Protein AF-A0A1B6G9P7-F1 (afdb_monomer_lite)

Radius of gyration: 23.88 Å; chains: 1; bounding box: 64×44×66 Å

pLDDT: mean 91.61, std 7.63, range [52.88, 98.44]

Secondary structure (DSSP, 8-state):
-TT-SSTTTHHHHHHTTS-EEEEEE--STT--TTTGGG-TTS---S-TTHHHHHHHHTT-TTTS-HHHHHHHHSPPPP----TTEEEEEEE-HHHHHHHHHHHHHHTT-EEEEEEEEE-SBHHHHHHHHHHHHHHHHHHHTT-S-HHHHHHHHHHHHHHTTPPTTHHHHHHHHHT---TTTT-EEEEEEE--B----SS----HHHHHHHHHHHHHHHHHHH-STTTT---EEEEE-TTS--SSSS-SEEEEETTHHHHHHH-

Organism: NCBI:txid1464854

Structure (mmCIF, N/CA/C/O backbone):
data_AF-A0A1B6G9P7-F1
#
_entry.id   AF-A0A1B6G9P7-F1
#
loop_
_atom_site.group_PDB
_atom_site.id
_atom_site.type_symbol
_atom_site.label_atom_id
_atom_site.label_alt_id
_atom_site.label_comp_id
_atom_site.label_asym_id
_atom_site.label_entity_id
_atom_site.label_seq_id
_atom_site.pdbx_PDB_ins_code
_atom_site.Cartn_x
_atom_site.Cartn_y
_atom_site.Cartn_z
_atom_site.occupancy
_atom_site.B_iso_or_equiv
_atom_site.auth_seq_id
_atom_site.auth_comp_id
_atom_site.auth_asym_id
_atom_site.auth_atom_id
_atom_site.pdbx_PDB_model_num
ATOM 1 N N . LYS A 1 1 ? 18.086 0.389 -17.003 1.00 88.19 1 LYS A N 1
ATOM 2 C CA . LYS A 1 1 ? 17.424 0.776 -18.279 1.00 88.19 1 LYS A CA 1
ATOM 3 C C . LYS A 1 1 ? 18.330 0.545 -19.508 1.00 88.19 1 LYS A C 1
ATOM 5 O O . LYS A 1 1 ? 17.900 -0.165 -20.402 1.00 88.19 1 LYS A O 1
ATOM 10 N N . LYS A 1 2 ? 19.595 1.009 -19.510 1.00 89.19 2 LYS A N 1
ATOM 11 C CA . LYS A 1 2 ? 20.554 0.974 -20.649 1.00 89.19 2 LYS A CA 1
ATOM 12 C C . LYS A 1 2 ? 20.869 -0.393 -21.300 1.00 89.19 2 LYS A C 1
ATOM 14 O O . LYS A 1 2 ? 21.323 -0.429 -22.431 1.00 89.19 2 LYS A O 1
ATOM 19 N N . LEU A 1 3 ? 20.622 -1.510 -20.613 1.00 92.81 3 LEU A N 1
ATOM 20 C CA . LEU A 1 3 ? 20.856 -2.868 -21.136 1.00 92.81 3 LEU A CA 1
ATOM 21 C C . LEU A 1 3 ? 19.628 -3.487 -21.826 1.00 92.81 3 LEU A C 1
ATOM 23 O O . LEU A 1 3 ? 19.546 -4.700 -21.983 1.00 92.81 3 LEU A O 1
ATOM 27 N N . SER A 1 4 ? 18.635 -2.676 -22.183 1.00 93.00 4 SER A N 1
ATOM 28 C CA . SER A 1 4 ? 17.404 -3.132 -22.824 1.00 93.00 4 SER A CA 1
ATOM 29 C C . SER A 1 4 ? 17.046 -2.216 -23.981 1.00 93.00 4 SER A C 1
ATOM 31 O O . SER A 1 4 ? 17.126 -0.999 -23.850 1.00 93.00 4 SER A O 1
ATOM 33 N N . LEU A 1 5 ? 16.585 -2.812 -25.080 1.00 92.06 5 LEU A N 1
ATOM 34 C CA . LEU A 1 5 ? 16.092 -2.081 -26.248 1.00 92.06 5 LEU A CA 1
ATOM 35 C C . LEU A 1 5 ? 14.729 -1.423 -26.013 1.00 92.06 5 LEU A C 1
ATOM 37 O O . LEU A 1 5 ? 14.386 -0.487 -26.721 1.00 92.06 5 LEU A O 1
ATOM 41 N N . VAL A 1 6 ? 13.941 -1.919 -25.051 1.00 93.88 6 VAL A N 1
ATOM 42 C CA . VAL A 1 6 ? 12.542 -1.493 -24.862 1.00 93.88 6 VAL A CA 1
ATOM 43 C C . VAL A 1 6 ? 12.308 -0.671 -23.599 1.00 93.88 6 VAL A C 1
ATOM 45 O O . VAL A 1 6 ? 11.341 0.077 -23.548 1.00 93.88 6 VAL A O 1
ATOM 48 N N . LYS A 1 7 ? 13.165 -0.788 -22.578 1.00 93.94 7 LYS A N 1
ATOM 49 C CA . LYS A 1 7 ? 13.019 -0.048 -21.308 1.00 93.94 7 LYS A CA 1
ATOM 50 C C . LYS A 1 7 ? 13.506 1.400 -21.464 1.00 93.94 7 LYS A C 1
ATOM 52 O O . LYS A 1 7 ? 14.278 1.689 -22.372 1.00 93.94 7 LYS A O 1
ATOM 57 N N . GLY A 1 8 ? 13.113 2.295 -20.557 1.00 91.62 8 GLY A N 1
ATOM 58 C CA . GLY A 1 8 ? 13.574 3.691 -20.539 1.00 91.62 8 GLY A CA 1
ATOM 59 C C . GLY A 1 8 ? 13.260 4.459 -21.825 1.00 91.62 8 GLY A C 1
ATOM 60 O O . GLY A 1 8 ? 14.130 5.136 -22.366 1.00 91.62 8 GLY A O 1
ATOM 61 N N . GLY A 1 9 ? 12.050 4.289 -22.350 1.00 92.19 9 GLY A N 1
ATOM 62 C CA . GLY A 1 9 ? 11.592 4.946 -23.572 1.00 92.19 9 GLY A CA 1
ATOM 63 C C . GLY A 1 9 ? 11.968 4.211 -24.856 1.00 92.19 9 GLY A C 1
ATOM 64 O O . GLY A 1 9 ? 11.580 4.651 -25.931 1.00 92.19 9 GLY A O 1
ATOM 65 N N . GLY A 1 10 ? 12.688 3.088 -24.775 1.00 92.56 10 GLY A N 1
ATOM 66 C CA . GLY A 1 10 ? 13.117 2.332 -25.950 1.00 92.56 10 GLY A CA 1
ATOM 67 C C . GLY A 1 10 ? 11.961 1.831 -26.823 1.00 92.56 10 GLY A C 1
ATOM 68 O O . GLY A 1 10 ? 12.023 1.938 -28.046 1.00 92.56 10 GLY A O 1
ATOM 69 N N . LEU A 1 11 ? 10.858 1.371 -26.218 1.00 94.00 11 LEU A N 1
ATOM 70 C CA . LEU A 1 11 ? 9.659 0.977 -26.968 1.00 94.00 11 LEU A CA 1
ATOM 71 C C . LEU A 1 11 ? 9.027 2.182 -27.682 1.00 94.00 11 LEU A C 1
ATOM 73 O O . LEU A 1 11 ? 8.650 2.082 -28.847 1.00 94.00 11 LEU A O 1
ATOM 77 N N . ALA A 1 12 ? 8.965 3.331 -27.005 1.00 93.38 12 ALA A N 1
ATOM 78 C CA . ALA A 1 12 ? 8.513 4.589 -27.597 1.00 93.38 12 ALA A CA 1
ATOM 79 C C . ALA A 1 12 ? 9.394 5.045 -28.777 1.00 93.38 12 ALA A C 1
ATOM 81 O O . ALA A 1 12 ? 8.864 5.578 -29.755 1.00 93.38 12 ALA A O 1
ATOM 82 N N . SER A 1 13 ? 10.710 4.811 -28.707 1.00 91.19 13 SER A N 1
ATOM 83 C CA . SER A 1 13 ? 11.654 5.069 -29.803 1.00 91.19 13 SER A CA 1
ATOM 84 C C . SER A 1 13 ? 11.410 4.175 -31.002 1.00 91.19 13 SER A C 1
ATOM 86 O O . SER A 1 13 ? 11.363 4.664 -32.126 1.00 91.19 13 SER A O 1
ATOM 88 N N . LEU A 1 14 ? 11.227 2.876 -30.772 1.00 92.25 14 LEU A N 1
ATOM 89 C CA . LEU A 1 14 ? 10.998 1.906 -31.844 1.00 92.25 14 LEU A CA 1
ATOM 90 C C . LEU A 1 14 ? 9.657 2.122 -32.557 1.00 92.25 14 LEU A C 1
ATOM 92 O O . LEU A 1 14 ? 9.542 1.814 -33.738 1.00 92.25 14 LEU A O 1
ATOM 96 N N . ALA A 1 15 ? 8.654 2.652 -31.854 1.00 92.75 15 ALA A N 1
ATOM 97 C CA . ALA A 1 15 ? 7.336 2.934 -32.417 1.00 92.75 15 ALA A CA 1
ATOM 98 C C . ALA A 1 15 ? 7.267 4.253 -33.211 1.00 92.75 15 ALA A C 1
ATOM 100 O O . ALA A 1 15 ? 6.313 4.458 -33.967 1.00 92.75 15 ALA A O 1
ATOM 101 N N . TYR A 1 16 ? 8.243 5.154 -33.051 1.00 91.06 16 TYR A N 1
ATOM 102 C CA . TYR A 1 16 ? 8.262 6.440 -33.749 1.00 91.06 16 TYR A CA 1
ATOM 103 C C . TYR A 1 16 ? 8.258 6.239 -35.279 1.00 91.06 16 TYR A C 1
ATOM 105 O O . TYR A 1 16 ? 9.007 5.397 -35.778 1.00 91.06 16 TYR A O 1
ATOM 113 N N . PRO A 1 17 ? 7.455 7.003 -36.052 1.00 92.31 17 PRO A N 1
ATOM 114 C CA . PRO A 1 17 ? 6.668 8.188 -35.671 1.00 92.31 17 PRO A CA 1
ATOM 115 C C . PRO A 1 17 ? 5.213 7.917 -35.245 1.00 92.31 17 PRO A C 1
ATOM 117 O O . PRO A 1 17 ? 4.426 8.855 -35.113 1.00 92.31 17 PRO A O 1
ATOM 120 N N . THR A 1 18 ? 4.819 6.657 -35.055 1.00 94.94 18 THR A N 1
ATOM 121 C CA . THR A 1 18 ? 3.428 6.277 -34.752 1.00 94.94 18 THR A CA 1
ATOM 122 C C . THR A 1 18 ? 2.995 6.788 -33.381 1.00 94.94 18 THR A C 1
ATOM 124 O O . THR A 1 18 ? 3.768 6.736 -32.430 1.00 94.94 18 THR A O 1
ATOM 127 N N . LYS A 1 19 ? 1.737 7.232 -33.241 1.00 95.25 19 LYS A N 1
ATOM 128 C CA . LYS A 1 19 ? 1.172 7.591 -31.932 1.00 95.25 19 LYS A CA 1
ATOM 129 C C . LYS A 1 19 ? 1.121 6.367 -31.008 1.00 95.25 19 LYS A C 1
ATOM 131 O O . LYS A 1 19 ? 0.560 5.339 -31.377 1.00 95.25 19 LYS A O 1
ATOM 136 N N . VAL A 1 20 ? 1.644 6.507 -29.793 1.00 95.81 20 VAL A N 1
ATOM 137 C CA . VAL A 1 20 ? 1.631 5.495 -28.730 1.00 95.81 20 VAL A CA 1
ATOM 138 C C . VAL A 1 20 ? 0.749 5.986 -27.590 1.00 95.81 20 VAL A C 1
ATOM 140 O O . VAL A 1 20 ? 0.976 7.064 -27.041 1.00 95.81 20 VAL A O 1
ATOM 143 N N . ILE A 1 21 ? -0.250 5.185 -27.224 1.00 97.25 21 ILE A N 1
ATOM 144 C CA . ILE A 1 21 ? -1.087 5.413 -26.044 1.00 97.25 21 ILE A CA 1
ATOM 145 C C . ILE A 1 21 ? -0.878 4.232 -25.098 1.00 97.25 21 ILE A C 1
ATOM 147 O O . ILE A 1 21 ? -1.238 3.105 -25.431 1.00 97.25 21 ILE A O 1
ATOM 151 N N . SER A 1 22 ? -0.292 4.494 -23.935 1.00 97.12 22 SER A N 1
ATOM 152 C CA . SER A 1 22 ? -0.053 3.499 -22.892 1.00 97.12 22 SER A CA 1
ATOM 153 C C . SER A 1 22 ? -1.132 3.612 -21.829 1.00 97.12 22 SER A C 1
ATOM 155 O O . SER A 1 22 ? -1.292 4.673 -21.228 1.00 97.12 22 SER A O 1
ATOM 157 N N . LEU A 1 23 ? -1.846 2.518 -21.584 1.00 97.56 23 LEU A N 1
ATOM 158 C CA . LEU A 1 23 ? -2.770 2.386 -20.463 1.00 97.56 23 LEU A CA 1
ATOM 159 C C . LEU A 1 23 ? -2.048 1.620 -19.355 1.00 97.56 23 LEU A C 1
ATOM 161 O O . LEU A 1 23 ? -1.624 0.486 -19.568 1.00 97.56 23 LEU A O 1
ATOM 165 N N . ILE A 1 24 ? -1.843 2.267 -18.213 1.00 96.62 24 ILE A N 1
ATOM 166 C CA . ILE A 1 24 ? -0.943 1.804 -17.158 1.00 96.62 24 ILE A CA 1
ATOM 167 C C . ILE A 1 24 ? -1.757 1.438 -15.919 1.00 96.62 24 ILE A C 1
ATOM 169 O O . ILE A 1 24 ? -2.567 2.235 -15.445 1.00 96.62 24 ILE A O 1
ATOM 173 N N . LEU A 1 25 ? -1.508 0.237 -15.400 1.00 94.94 25 LEU A N 1
ATOM 174 C CA . LEU A 1 25 ? -1.896 -0.188 -14.059 1.00 94.94 25 LEU A CA 1
ATOM 175 C C . LEU A 1 25 ? -0.633 -0.156 -13.195 1.00 94.94 25 LEU A C 1
ATOM 177 O O . LEU A 1 25 ? 0.350 -0.810 -13.542 1.00 94.94 25 LEU A O 1
ATOM 181 N N . SER A 1 26 ? -0.640 0.651 -12.139 1.00 93.62 26 SER A N 1
ATOM 182 C CA . SER A 1 26 ? 0.496 0.814 -11.233 1.00 93.62 26 SER A CA 1
ATOM 183 C C . SER A 1 26 ? 0.331 -0.050 -9.992 1.00 93.62 26 SER A C 1
ATOM 185 O O . SER A 1 26 ? -0.684 0.032 -9.300 1.00 93.62 26 SER A O 1
ATOM 187 N N . ASP A 1 27 ? 1.362 -0.835 -9.708 1.00 89.00 27 ASP A N 1
ATOM 188 C CA . ASP A 1 27 ? 1.589 -1.581 -8.472 1.00 89.00 27 ASP A CA 1
ATOM 189 C C . ASP A 1 27 ? 2.681 -0.928 -7.597 1.00 89.00 27 ASP A C 1
ATOM 191 O O . ASP A 1 27 ? 3.107 -1.492 -6.592 1.00 89.00 27 ASP A O 1
ATOM 195 N N . ILE A 1 28 ? 3.154 0.272 -7.963 1.00 89.88 28 ILE A N 1
ATOM 196 C CA . ILE A 1 28 ? 4.246 0.968 -7.274 1.00 89.88 28 ILE A CA 1
ATOM 197 C C . ILE A 1 28 ? 3.697 2.179 -6.523 1.00 89.88 28 ILE A C 1
ATOM 199 O O . ILE A 1 28 ? 3.060 3.055 -7.107 1.00 89.88 28 ILE A O 1
ATOM 203 N N . ILE A 1 29 ? 4.024 2.281 -5.231 1.00 87.50 29 ILE A N 1
ATOM 204 C CA . ILE A 1 29 ? 3.675 3.444 -4.404 1.00 87.50 29 ILE A CA 1
ATOM 205 C C . ILE A 1 29 ? 4.176 4.742 -5.059 1.00 87.50 29 ILE A C 1
ATOM 207 O O . ILE A 1 29 ? 5.360 4.879 -5.375 1.00 87.50 29 ILE A O 1
ATOM 211 N N . GLY A 1 30 ? 3.273 5.716 -5.202 1.00 88.94 30 GLY A N 1
ATOM 212 C CA . GLY A 1 30 ? 3.552 7.031 -5.788 1.00 88.94 30 GLY A CA 1
ATOM 213 C C . GLY A 1 30 ? 3.508 7.076 -7.318 1.00 88.94 30 GLY A C 1
ATOM 214 O O . GLY A 1 30 ? 3.800 8.122 -7.893 1.00 88.94 30 GLY A O 1
ATOM 215 N N . ASP A 1 31 ? 3.170 5.962 -7.971 1.00 92.44 31 ASP A N 1
ATOM 216 C CA . ASP A 1 31 ? 2.982 5.835 -9.421 1.00 92.44 31 ASP A CA 1
ATOM 217 C C . ASP A 1 31 ? 4.119 6.401 -10.311 1.00 92.44 31 ASP A C 1
ATOM 219 O O . ASP A 1 31 ? 3.846 7.056 -11.326 1.00 92.44 31 ASP A O 1
ATOM 223 N N . PRO A 1 32 ? 5.413 6.163 -9.995 1.00 94.31 32 PRO A N 1
ATOM 224 C CA . PRO A 1 32 ? 6.521 6.638 -10.820 1.00 94.31 32 PRO A CA 1
ATOM 225 C C . PRO A 1 32 ? 6.544 5.925 -12.180 1.00 94.31 32 PRO A C 1
ATOM 227 O O . PRO A 1 32 ? 7.041 4.804 -12.318 1.00 94.31 32 PRO A O 1
ATOM 230 N N . LEU A 1 33 ? 6.026 6.592 -13.217 1.00 94.12 33 LEU A N 1
ATOM 231 C CA . LEU A 1 33 ? 5.859 6.012 -14.558 1.00 94.12 33 LEU A CA 1
ATOM 232 C C . LEU A 1 33 ? 7.159 5.443 -15.153 1.00 94.12 33 LEU A C 1
ATOM 234 O O . LEU A 1 33 ? 7.123 4.489 -15.928 1.00 94.12 33 LEU A O 1
ATOM 238 N N . ASP A 1 34 ? 8.314 6.022 -14.824 1.00 92.38 34 ASP A N 1
ATOM 239 C CA . ASP A 1 34 ? 9.614 5.580 -15.331 1.00 92.38 34 ASP A CA 1
ATOM 240 C C . ASP A 1 34 ? 10.125 4.292 -14.655 1.00 92.38 34 ASP A C 1
ATOM 242 O O . ASP A 1 34 ? 10.996 3.603 -15.203 1.00 92.38 34 ASP A O 1
ATOM 246 N N . MET A 1 35 ? 9.585 3.960 -13.481 1.00 93.19 35 MET A N 1
ATOM 247 C CA . MET A 1 35 ? 9.864 2.723 -12.758 1.00 93.19 35 MET A CA 1
ATOM 248 C C . MET A 1 35 ? 8.871 1.618 -13.115 1.00 93.19 35 MET A C 1
ATOM 250 O O . MET A 1 35 ? 9.290 0.462 -13.212 1.00 93.19 35 MET A O 1
ATOM 254 N N . ILE A 1 36 ? 7.601 1.952 -13.384 1.00 93.94 36 ILE A N 1
ATOM 255 C CA . ILE A 1 36 ? 6.580 0.975 -13.798 1.00 93.94 36 ILE A CA 1
ATOM 256 C C . ILE A 1 36 ? 7.039 0.291 -15.090 1.00 93.94 36 ILE A C 1
ATOM 258 O O . ILE A 1 36 ? 7.274 0.937 -16.113 1.00 93.94 36 ILE A O 1
ATOM 262 N N . ALA A 1 37 ? 7.254 -1.026 -15.030 1.00 91.62 37 ALA A N 1
ATOM 263 C CA . ALA A 1 37 ? 7.874 -1.817 -16.102 1.00 91.62 37 ALA A CA 1
ATOM 264 C C . ALA A 1 37 ? 9.224 -1.255 -16.626 1.00 91.62 37 ALA A C 1
ATOM 266 O O . ALA A 1 37 ? 9.651 -1.554 -17.745 1.00 91.62 37 ALA A O 1
ATOM 267 N N . SER A 1 38 ? 9.931 -0.456 -15.816 1.00 93.62 38 SER A N 1
ATOM 268 C CA . SER A 1 38 ? 11.104 0.345 -16.206 1.00 93.62 38 SER A CA 1
ATOM 269 C C . SER A 1 38 ? 10.841 1.369 -17.325 1.00 93.62 38 SER A C 1
ATOM 271 O O . SER A 1 38 ? 11.740 1.634 -18.135 1.00 93.62 38 SER A O 1
ATOM 273 N N . GLY A 1 39 ? 9.621 1.904 -17.399 1.00 94.19 39 GLY A N 1
ATOM 274 C CA . GLY A 1 39 ? 9.251 3.042 -18.236 1.00 94.19 39 GLY A CA 1
ATOM 275 C C . GLY A 1 39 ? 9.477 2.827 -19.731 1.00 94.19 39 GLY A C 1
ATOM 276 O O . GLY A 1 39 ? 10.200 3.611 -20.340 1.00 94.19 39 GLY A O 1
ATOM 277 N N . PRO A 1 40 ? 8.924 1.782 -20.372 1.00 95.00 40 PRO A N 1
ATOM 278 C CA . PRO A 1 40 ? 9.197 1.497 -21.783 1.00 95.00 40 PRO A CA 1
ATOM 279 C C . PRO A 1 40 ? 8.714 2.601 -22.737 1.00 95.00 40 PRO A C 1
ATOM 281 O O . PRO A 1 40 ? 9.299 2.811 -23.800 1.00 95.00 40 PRO A O 1
ATOM 284 N N . THR A 1 41 ? 7.683 3.345 -22.334 1.00 95.06 41 THR A N 1
ATOM 285 C CA . THR A 1 41 ? 7.092 4.472 -23.074 1.00 95.06 41 THR A CA 1
ATOM 286 C C . THR A 1 41 ? 7.312 5.816 -22.375 1.00 95.06 41 THR A C 1
ATOM 288 O O . THR A 1 41 ? 6.645 6.804 -22.681 1.00 95.06 41 THR A O 1
ATOM 291 N N . VAL A 1 42 ? 8.246 5.857 -21.421 1.00 93.50 42 VAL A N 1
ATOM 292 C CA . VAL A 1 42 ? 8.596 7.046 -20.640 1.00 93.50 42 VAL A CA 1
ATOM 293 C C . VAL A 1 42 ? 10.022 7.442 -20.981 1.00 93.50 42 VAL A C 1
ATOM 295 O O . VAL A 1 42 ? 10.923 6.607 -20.962 1.00 93.50 42 VAL A O 1
ATOM 298 N N . ILE A 1 43 ? 10.228 8.714 -21.313 1.00 90.31 43 ILE A N 1
ATOM 299 C CA . ILE A 1 43 ? 11.554 9.221 -21.668 1.00 90.31 43 ILE A CA 1
ATOM 300 C C . ILE A 1 43 ? 12.483 9.056 -20.469 1.00 90.31 43 ILE A C 1
ATOM 302 O O . ILE A 1 43 ? 12.182 9.516 -19.369 1.00 90.31 43 ILE A O 1
ATOM 306 N N . ASN A 1 44 ? 13.618 8.394 -20.689 1.00 89.81 44 ASN A N 1
ATOM 307 C CA . ASN A 1 44 ? 14.616 8.229 -19.649 1.00 89.81 44 ASN A CA 1
ATOM 308 C C . ASN A 1 44 ? 15.337 9.554 -19.370 1.00 89.81 44 ASN A C 1
ATOM 310 O O . ASN A 1 44 ? 15.950 10.125 -20.270 1.00 89.81 44 ASN A O 1
ATOM 314 N N . THR A 1 45 ? 15.300 10.000 -18.117 1.00 89.69 45 THR A N 1
ATOM 315 C CA . THR A 1 45 ? 15.965 11.223 -17.643 1.00 89.69 45 THR A CA 1
ATOM 316 C C . THR A 1 45 ? 17.266 10.950 -16.885 1.00 89.69 45 THR A C 1
ATOM 318 O O . THR A 1 45 ? 17.914 11.894 -16.438 1.00 89.69 45 THR A O 1
ATOM 321 N N . ASP A 1 46 ? 17.653 9.680 -16.717 1.00 89.50 46 ASP A N 1
ATOM 322 C CA . ASP A 1 46 ? 18.925 9.309 -16.089 1.00 89.50 46 ASP A CA 1
ATOM 323 C C . ASP A 1 46 ? 20.114 9.890 -16.877 1.00 89.50 46 ASP A C 1
ATOM 325 O O . ASP A 1 46 ? 20.084 9.962 -18.109 1.00 89.50 46 ASP A O 1
ATOM 329 N N . SER A 1 47 ? 21.204 10.241 -16.185 1.00 89.56 47 SER A N 1
ATOM 330 C CA . SER A 1 47 ? 22.433 10.664 -16.864 1.00 89.56 47 SER A CA 1
ATOM 331 C C . SER A 1 47 ? 23.026 9.527 -17.707 1.00 89.56 47 SER A C 1
ATOM 333 O O . SER A 1 47 ? 22.929 8.350 -17.350 1.00 89.56 47 SER A O 1
ATOM 335 N N . GLU A 1 48 ? 23.693 9.857 -18.820 1.00 86.75 48 GLU A N 1
ATOM 336 C CA . GLU A 1 48 ? 24.271 8.852 -19.735 1.00 86.75 48 GLU A CA 1
ATOM 337 C C . GLU A 1 48 ? 25.238 7.876 -19.041 1.00 86.75 48 GLU A C 1
ATOM 339 O O . GLU A 1 48 ? 25.364 6.713 -19.447 1.00 86.75 48 GLU A O 1
ATOM 344 N N . ASP A 1 49 ? 25.913 8.359 -17.996 1.00 90.81 49 ASP A N 1
ATOM 345 C CA . ASP A 1 49 ? 26.900 7.644 -17.196 1.00 90.81 49 ASP A CA 1
ATOM 346 C C . ASP A 1 49 ? 26.326 7.013 -15.916 1.00 90.81 49 ASP A C 1
ATOM 348 O O . ASP A 1 49 ? 27.067 6.340 -15.200 1.00 90.81 49 ASP A O 1
ATOM 352 N N . ALA A 1 50 ? 25.025 7.164 -15.631 1.00 93.00 50 ALA A N 1
ATOM 353 C CA . ALA A 1 50 ? 24.398 6.669 -14.401 1.00 93.00 50 ALA A CA 1
ATOM 354 C C . ALA A 1 50 ? 24.656 5.170 -14.183 1.00 93.00 50 ALA A C 1
ATOM 356 O O . ALA A 1 50 ? 25.029 4.743 -13.093 1.00 93.00 50 ALA A O 1
ATOM 357 N N . ALA A 1 51 ? 24.530 4.369 -15.245 1.00 93.56 51 ALA A N 1
ATOM 358 C CA . ALA A 1 51 ? 24.781 2.933 -15.174 1.00 93.56 51 ALA A CA 1
ATOM 359 C C . ALA A 1 51 ? 26.260 2.602 -14.904 1.00 93.56 51 ALA A C 1
ATOM 361 O O . ALA A 1 51 ? 26.546 1.699 -14.126 1.00 93.56 51 ALA A O 1
ATOM 362 N N . LEU A 1 52 ? 27.200 3.344 -15.503 1.00 94.50 52 LEU A N 1
ATOM 363 C CA . LEU A 1 52 ? 28.636 3.145 -15.273 1.00 94.50 52 LEU A CA 1
ATOM 364 C C . LEU A 1 52 ? 29.035 3.539 -13.848 1.00 94.50 52 LEU A C 1
ATOM 366 O O . LEU A 1 52 ? 29.795 2.814 -13.213 1.00 94.50 52 LEU A O 1
ATOM 370 N N . LYS A 1 53 ? 28.466 4.630 -13.325 1.00 95.62 53 LYS A N 1
ATOM 371 C CA . LYS A 1 53 ? 28.642 5.051 -11.930 1.00 95.62 53 LYS A CA 1
ATOM 372 C C . LYS A 1 53 ? 28.176 3.983 -10.943 1.00 95.62 53 LYS A C 1
ATOM 374 O O . LYS A 1 53 ? 28.808 3.808 -9.910 1.00 95.62 53 LYS A O 1
ATOM 379 N N . ILE A 1 54 ? 27.099 3.254 -11.251 1.00 96.00 54 ILE A N 1
ATOM 380 C CA . ILE A 1 54 ? 26.640 2.132 -10.418 1.00 96.00 54 ILE A CA 1
ATOM 381 C C . ILE A 1 54 ? 27.659 0.988 -10.442 1.00 96.00 54 ILE A C 1
ATOM 383 O O . ILE A 1 54 ? 28.007 0.492 -9.377 1.00 96.00 54 ILE A O 1
ATOM 387 N N . ILE A 1 55 ? 28.170 0.599 -11.617 1.00 96.31 55 ILE A N 1
ATOM 388 C CA . ILE A 1 55 ? 29.204 -0.449 -11.715 1.00 96.31 55 ILE A CA 1
ATOM 389 C C . ILE A 1 55 ? 30.438 -0.081 -10.880 1.00 96.31 55 ILE A C 1
ATOM 391 O O . ILE A 1 55 ? 30.896 -0.908 -10.099 1.00 96.31 55 ILE A O 1
ATOM 395 N N . GLN A 1 56 ? 30.904 1.166 -10.992 1.00 95.88 56 GLN A N 1
ATOM 396 C CA . GLN A 1 56 ? 32.036 1.693 -10.223 1.00 95.88 56 GLN A CA 1
ATOM 397 C C . GLN A 1 56 ? 31.768 1.719 -8.721 1.00 95.88 56 GLN A C 1
ATOM 399 O O . GLN A 1 56 ? 32.610 1.323 -7.928 1.00 95.88 56 GLN A O 1
ATOM 404 N N . LYS A 1 57 ? 30.578 2.168 -8.309 1.00 97.50 57 LYS A N 1
ATOM 405 C CA . LYS A 1 57 ? 30.202 2.263 -6.893 1.00 97.50 57 LYS A CA 1
ATOM 406 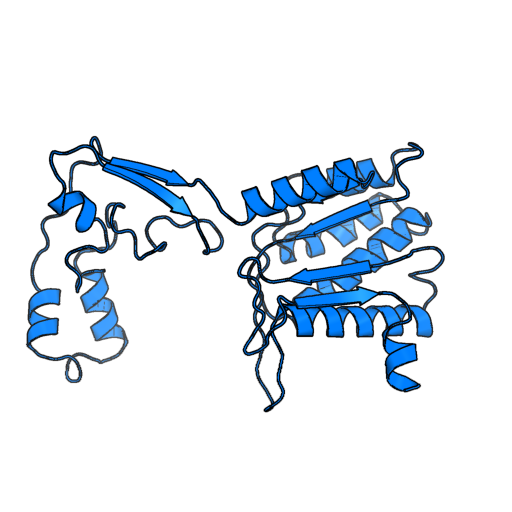C C . LYS A 1 57 ? 30.278 0.915 -6.166 1.00 97.50 57 LYS A C 1
ATOM 408 O O . LYS A 1 57 ? 30.492 0.905 -4.958 1.00 97.50 57 LYS A O 1
ATOM 413 N N . TYR A 1 58 ? 30.040 -0.184 -6.877 1.00 97.50 58 TYR A N 1
ATOM 414 C CA . TYR A 1 58 ? 30.035 -1.536 -6.320 1.00 97.50 58 TYR A CA 1
ATOM 415 C C . TYR A 1 58 ? 31.266 -2.366 -6.732 1.00 97.50 58 TYR A C 1
ATOM 417 O O . TYR A 1 58 ? 31.259 -3.574 -6.511 1.00 97.50 58 TYR A O 1
ATOM 425 N N . ASP A 1 59 ? 32.295 -1.743 -7.326 1.00 96.81 59 ASP A N 1
ATOM 426 C CA . ASP A 1 59 ? 33.545 -2.385 -7.773 1.00 96.81 59 ASP A CA 1
ATOM 427 C C . ASP A 1 59 ? 33.329 -3.608 -8.697 1.00 96.81 59 ASP A C 1
ATOM 429 O O . ASP A 1 59 ? 34.018 -4.628 -8.610 1.00 96.81 59 ASP A O 1
ATOM 433 N N . LEU A 1 60 ? 32.337 -3.527 -9.594 1.00 96.69 60 LEU A N 1
ATOM 434 C CA . LEU A 1 60 ? 31.886 -4.654 -10.425 1.00 96.69 60 LEU A CA 1
ATOM 435 C C . LEU A 1 60 ? 32.561 -4.737 -11.805 1.00 96.69 60 LEU A C 1
ATOM 437 O O . LEU A 1 60 ? 32.213 -5.603 -12.607 1.00 96.69 60 LEU A O 1
ATOM 441 N N . GLU A 1 61 ? 33.517 -3.870 -12.142 1.00 95.19 61 GLU A N 1
ATOM 442 C CA . GLU A 1 61 ? 34.061 -3.772 -13.508 1.00 95.19 61 GLU A CA 1
ATOM 443 C C . GLU A 1 61 ? 34.705 -5.060 -14.017 1.00 95.19 61 GLU A C 1
ATOM 445 O O . GLU A 1 61 ? 34.701 -5.305 -15.224 1.00 95.19 61 GLU A O 1
ATOM 450 N N . LYS A 1 62 ? 35.287 -5.856 -13.116 1.00 94.50 62 LYS A N 1
ATOM 451 C CA . LYS A 1 62 ? 35.938 -7.131 -13.454 1.00 94.50 62 LYS A CA 1
ATOM 452 C C . LYS A 1 62 ? 34.958 -8.304 -13.506 1.00 94.50 62 LYS A C 1
ATOM 454 O O . LYS A 1 62 ? 35.244 -9.282 -14.188 1.00 94.50 62 LYS A O 1
ATOM 459 N N . GLU A 1 63 ? 33.818 -8.180 -12.831 1.00 96.44 63 GLU A N 1
ATOM 460 C CA . GLU A 1 63 ? 32.771 -9.207 -12.753 1.00 96.44 63 GLU A CA 1
ATOM 461 C C . GLU A 1 63 ? 31.788 -9.113 -13.928 1.00 96.44 63 GLU A C 1
ATOM 463 O O . GLU A 1 63 ? 31.181 -10.097 -14.352 1.00 96.44 63 GLU A O 1
ATOM 468 N N . VAL A 1 64 ? 31.622 -7.914 -14.491 1.00 96.00 64 VAL A N 1
ATOM 469 C CA . VAL A 1 64 ? 30.701 -7.677 -15.603 1.00 96.00 64 VAL A CA 1
ATOM 470 C C . VAL A 1 64 ? 31.325 -8.105 -16.933 1.00 96.00 64 VAL A C 1
ATOM 472 O O . VAL A 1 64 ? 32.431 -7.707 -17.295 1.00 96.00 64 VAL A O 1
ATOM 475 N N . ALA A 1 65 ? 30.562 -8.866 -17.723 1.00 97.06 65 ALA A N 1
ATOM 476 C CA . ALA A 1 65 ? 31.001 -9.343 -19.029 1.00 97.06 65 ALA A CA 1
ATOM 477 C C . ALA A 1 65 ? 31.452 -8.193 -19.967 1.00 97.06 65 ALA A C 1
ATOM 479 O O . ALA A 1 65 ? 30.795 -7.144 -20.029 1.00 97.06 65 ALA A O 1
ATOM 480 N N . PRO A 1 66 ? 32.499 -8.393 -20.795 1.00 95.88 66 PRO A N 1
ATOM 481 C CA . PRO A 1 66 ? 33.006 -7.350 -21.691 1.00 95.88 66 PRO A CA 1
ATOM 482 C C . PRO A 1 66 ? 31.966 -6.783 -22.670 1.00 95.88 66 PRO A C 1
ATOM 484 O O . PRO A 1 66 ? 32.020 -5.601 -23.010 1.00 95.88 66 PRO A O 1
ATOM 487 N N . SER A 1 67 ? 31.008 -7.602 -23.120 1.00 96.00 67 SER A N 1
ATOM 488 C CA . SER A 1 67 ? 29.906 -7.171 -23.993 1.00 96.00 67 SER A CA 1
ATOM 489 C C . SER A 1 67 ? 28.986 -6.163 -23.304 1.00 96.00 67 SER A C 1
ATOM 491 O O . SER A 1 67 ? 28.636 -5.150 -23.901 1.00 96.00 67 SER A O 1
ATOM 493 N N . VAL A 1 68 ? 28.660 -6.393 -22.031 1.00 95.56 68 VAL A N 1
ATOM 494 C CA . VAL A 1 68 ? 27.832 -5.495 -21.218 1.00 95.56 68 VAL A CA 1
ATOM 495 C C . VAL A 1 68 ? 28.561 -4.173 -20.988 1.00 95.56 68 VAL A C 1
ATOM 497 O O . VAL A 1 68 ? 27.994 -3.110 -21.232 1.00 95.56 68 VAL A O 1
ATOM 500 N N . MET A 1 69 ? 29.843 -4.216 -20.608 1.00 95.19 69 MET A N 1
ATOM 501 C CA . MET A 1 69 ? 30.650 -3.001 -20.426 1.00 95.19 69 MET A CA 1
ATOM 502 C C . MET A 1 69 ? 30.772 -2.175 -21.708 1.00 95.19 69 MET A C 1
ATOM 504 O O . MET A 1 69 ? 30.794 -0.945 -21.638 1.00 95.19 69 MET A O 1
ATOM 508 N N . ARG A 1 70 ? 30.829 -2.825 -22.878 1.00 94.12 70 ARG A N 1
ATOM 509 C CA . ARG A 1 70 ? 30.791 -2.139 -24.176 1.00 94.12 70 ARG A CA 1
ATOM 510 C C . ARG A 1 70 ? 29.477 -1.377 -24.350 1.00 94.12 70 ARG A C 1
ATOM 512 O O . ARG A 1 70 ? 29.521 -0.165 -24.529 1.00 94.12 70 ARG A O 1
ATOM 519 N N . THR A 1 71 ? 28.334 -2.045 -24.191 1.00 93.38 71 THR A N 1
ATOM 520 C CA . THR A 1 71 ? 27.004 -1.417 -24.300 1.00 93.38 71 THR A CA 1
ATOM 521 C C . THR A 1 71 ? 26.809 -0.273 -23.299 1.00 93.38 71 THR A C 1
ATOM 523 O O . THR A 1 71 ? 26.229 0.756 -23.631 1.00 93.38 71 THR A O 1
ATOM 526 N N . LEU A 1 72 ? 27.325 -0.394 -22.072 1.00 92.69 72 LEU A N 1
ATOM 527 C CA . LEU A 1 72 ? 27.225 0.682 -21.079 1.00 92.69 72 LEU A CA 1
ATOM 528 C C . LEU A 1 72 ? 28.052 1.926 -21.442 1.00 92.69 72 LEU A C 1
ATOM 530 O O . LEU A 1 72 ? 27.663 3.033 -21.063 1.00 92.69 72 LEU A O 1
ATOM 534 N N . LYS A 1 73 ? 29.165 1.760 -22.165 1.00 91.62 73 LYS A N 1
ATOM 535 C CA . LYS A 1 73 ? 30.032 2.856 -22.635 1.00 91.62 73 LYS A CA 1
ATOM 536 C C . LYS A 1 73 ? 29.544 3.498 -23.931 1.00 91.62 73 LYS A C 1
ATOM 538 O O . LYS A 1 73 ? 29.926 4.629 -24.220 1.00 91.62 73 LYS A O 1
ATOM 543 N N . GLU A 1 74 ? 28.714 2.802 -24.700 1.00 89.69 74 GLU A N 1
ATOM 544 C CA . GLU A 1 74 ? 28.103 3.362 -25.900 1.00 89.69 74 GLU A CA 1
ATOM 545 C C . GLU A 1 74 ? 27.184 4.542 -25.549 1.00 89.69 74 GLU A C 1
ATOM 547 O O . GLU A 1 74 ? 26.474 4.555 -24.531 1.00 89.69 74 GLU A O 1
ATOM 552 N N . LYS A 1 75 ? 27.223 5.568 -26.404 1.00 81.94 75 LYS A N 1
ATOM 553 C CA . LYS A 1 75 ? 26.307 6.703 -26.317 1.00 81.94 75 LYS A CA 1
ATOM 554 C C . LYS A 1 75 ? 24.957 6.284 -26.878 1.00 81.94 75 LYS A C 1
ATOM 556 O O . LYS A 1 75 ? 24.867 5.840 -28.019 1.00 81.94 75 LYS A O 1
ATOM 561 N N . SER A 1 76 ? 23.911 6.444 -26.080 1.00 73.94 76 SER A N 1
ATOM 562 C CA . SER A 1 76 ? 22.531 6.290 -26.530 1.00 73.94 76 SER A CA 1
ATOM 563 C C . SER A 1 76 ? 22.042 7.606 -27.119 1.00 73.94 76 SER A C 1
ATOM 565 O O . SER A 1 76 ? 22.223 8.645 -26.493 1.00 73.94 76 SER A O 1
ATOM 567 N N . VAL A 1 77 ? 21.382 7.570 -28.277 1.00 70.56 77 VAL A N 1
ATOM 568 C CA . VAL A 1 77 ? 20.650 8.737 -28.788 1.00 70.56 77 VAL A CA 1
ATOM 569 C C . VAL A 1 77 ? 19.356 8.865 -27.977 1.00 70.56 77 VAL A C 1
ATOM 571 O O . VAL A 1 77 ? 18.543 7.938 -28.017 1.00 70.56 77 VAL A O 1
ATOM 574 N N . PRO A 1 78 ? 19.149 9.952 -27.211 1.00 66.88 78 PRO A N 1
ATOM 575 C CA . PRO A 1 78 ? 17.934 10.116 -26.427 1.00 66.88 78 PRO A CA 1
ATOM 576 C C . PRO A 1 78 ? 16.726 10.303 -27.341 1.00 66.88 78 PRO A C 1
ATOM 578 O O . PRO A 1 78 ? 16.814 10.967 -28.376 1.00 66.88 78 PRO A O 1
ATOM 581 N N . LEU A 1 79 ? 15.574 9.783 -26.924 1.00 69.69 79 LEU A N 1
ATOM 582 C CA . LEU A 1 79 ? 14.313 10.180 -27.531 1.00 69.69 79 LEU A CA 1
ATOM 583 C C . LEU A 1 79 ? 14.039 11.648 -27.171 1.00 69.69 79 LEU A C 1
ATOM 585 O O . LEU A 1 79 ? 13.823 11.973 -26.006 1.00 69.69 79 LEU A O 1
ATOM 589 N N . THR A 1 80 ? 14.052 12.537 -28.161 1.00 67.81 80 THR A N 1
ATOM 590 C CA . THR A 1 80 ? 13.826 13.981 -27.970 1.00 67.81 80 THR A CA 1
ATOM 591 C C . THR A 1 80 ? 12.368 14.396 -28.161 1.00 67.81 80 THR A C 1
ATOM 593 O O . THR A 1 80 ? 11.990 15.505 -27.789 1.00 67.81 80 THR A O 1
ATOM 596 N N . HIS A 1 81 ? 11.539 13.523 -28.739 1.00 72.31 81 HIS A N 1
ATOM 597 C CA . HIS A 1 81 ? 10.151 13.820 -29.082 1.00 72.31 81 HIS A CA 1
ATOM 598 C C . HIS A 1 81 ? 9.187 13.010 -28.215 1.00 72.31 81 HIS A C 1
ATOM 600 O O . HIS A 1 81 ? 9.173 11.784 -28.268 1.00 72.31 81 HIS A O 1
ATOM 606 N N . SER A 1 82 ? 8.363 13.710 -27.436 1.00 82.31 82 SER A N 1
ATOM 607 C CA . SER A 1 82 ? 7.281 13.130 -26.629 1.00 82.31 82 SER A CA 1
ATOM 608 C C . SER A 1 82 ? 5.894 13.330 -27.241 1.00 82.31 82 SER A C 1
ATOM 610 O O . SER A 1 82 ? 4.922 12.806 -26.712 1.00 82.31 82 SER A O 1
ATOM 612 N N . SER A 1 83 ? 5.768 14.083 -28.340 1.00 87.25 83 SER A N 1
ATOM 613 C CA . SER A 1 83 ? 4.467 14.497 -28.887 1.00 87.25 83 SER A CA 1
ATOM 614 C C . SER A 1 83 ? 3.611 13.340 -29.407 1.00 87.25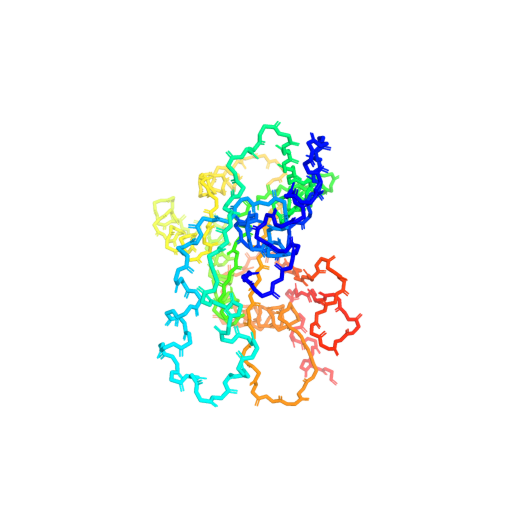 83 SER A C 1
ATOM 616 O O . SER A 1 83 ? 2.387 13.458 -29.443 1.00 87.25 83 SER A O 1
ATOM 618 N N . HIS A 1 84 ? 4.226 12.218 -29.794 1.00 91.69 84 HIS A N 1
ATOM 619 C CA . HIS A 1 84 ? 3.518 10.997 -30.184 1.00 91.69 84 HIS A CA 1
ATOM 620 C C . HIS A 1 84 ? 3.169 10.098 -28.993 1.00 91.69 84 HIS A C 1
ATOM 622 O O . HIS A 1 84 ? 2.504 9.087 -29.200 1.00 91.69 84 HIS A O 1
ATOM 628 N N . LEU A 1 85 ? 3.589 10.435 -27.769 1.00 94.56 85 LEU A N 1
ATOM 629 C CA . LEU A 1 85 ? 3.432 9.601 -26.578 1.00 94.56 85 LEU A CA 1
ATOM 630 C C . LEU A 1 85 ? 2.330 10.129 -25.662 1.00 94.56 85 LEU A C 1
ATOM 632 O O . LEU A 1 85 ? 2.304 11.302 -25.297 1.00 94.56 85 LEU A O 1
ATOM 636 N N . GLN A 1 86 ? 1.459 9.231 -25.218 1.00 96.12 86 GLN A N 1
ATOM 637 C CA . GLN A 1 86 ? 0.459 9.505 -24.196 1.00 96.12 86 GLN A CA 1
ATOM 638 C C . GLN A 1 86 ? 0.464 8.363 -23.177 1.00 96.12 86 GLN A C 1
ATOM 640 O O . GLN A 1 86 ? 0.060 7.251 -23.496 1.00 96.12 86 GLN A O 1
ATOM 645 N N . ASN A 1 87 ? 0.922 8.630 -21.953 1.00 96.00 87 ASN A N 1
ATOM 646 C CA . ASN A 1 87 ? 0.894 7.665 -20.852 1.00 96.00 87 ASN A CA 1
ATOM 647 C C . ASN A 1 87 ? -0.283 8.002 -19.930 1.00 96.00 87 ASN A C 1
ATOM 649 O O . ASN A 1 87 ? -0.340 9.106 -19.392 1.00 96.00 87 ASN A O 1
ATOM 653 N N . LEU A 1 88 ? -1.226 7.074 -19.780 1.00 96.31 88 LEU A N 1
ATOM 654 C CA . LEU A 1 88 ? -2.436 7.231 -18.978 1.00 96.31 88 LEU A CA 1
ATOM 655 C C . LEU A 1 88 ? -2.436 6.194 -17.862 1.00 96.31 88 LEU A C 1
ATOM 657 O O . LEU A 1 88 ? -2.486 4.995 -18.128 1.00 96.31 88 LEU A O 1
ATOM 661 N N . LEU A 1 89 ? -2.407 6.662 -16.619 1.00 95.38 89 LEU A N 1
ATOM 662 C CA . LEU A 1 89 ? -2.623 5.812 -15.458 1.00 95.38 89 LEU A CA 1
ATOM 663 C C . LEU A 1 89 ? -4.125 5.531 -15.337 1.00 95.38 89 LEU A C 1
ATOM 665 O O . LEU A 1 89 ? -4.909 6.450 -15.113 1.00 95.38 89 LEU A O 1
ATOM 669 N N . ILE A 1 90 ? -4.521 4.278 -15.551 1.00 96.25 90 ILE A N 1
ATOM 670 C CA . ILE A 1 90 ? -5.926 3.840 -15.534 1.00 96.25 90 ILE A CA 1
ATOM 671 C C . ILE A 1 90 ? -6.281 3.019 -14.290 1.00 96.25 90 ILE A C 1
ATOM 673 O O . ILE A 1 90 ? -7.449 2.712 -14.073 1.00 96.25 90 ILE A O 1
ATOM 677 N N . GLY A 1 91 ? -5.288 2.674 -13.474 1.00 94.88 91 GLY A N 1
ATOM 678 C CA . GLY A 1 91 ? -5.477 1.998 -12.198 1.00 94.88 91 GLY A CA 1
ATOM 679 C C . GLY A 1 91 ? -4.232 2.121 -11.333 1.00 94.88 91 GLY A C 1
ATOM 680 O O . GLY A 1 91 ? -3.109 2.077 -11.834 1.00 94.88 91 GLY A O 1
ATOM 681 N N . ASN A 1 92 ? -4.455 2.307 -10.042 1.00 94.25 92 ASN A N 1
ATOM 682 C CA . ASN A 1 92 ? -3.457 2.368 -8.983 1.00 94.25 92 ASN A CA 1
ATOM 683 C C . ASN A 1 92 ? -4.156 2.076 -7.645 1.00 94.25 92 ASN A C 1
ATOM 685 O O . ASN A 1 92 ? -5.375 1.864 -7.604 1.00 94.25 92 ASN A O 1
ATOM 689 N N . ASN A 1 93 ? -3.398 2.115 -6.549 1.00 92.62 93 ASN A N 1
ATOM 690 C CA . ASN A 1 93 ? -3.952 1.935 -5.209 1.00 92.62 93 ASN A CA 1
ATOM 691 C C . ASN A 1 93 ? -5.071 2.938 -4.909 1.00 92.62 93 ASN A C 1
ATOM 693 O O . ASN A 1 93 ? -6.134 2.525 -4.459 1.00 92.62 93 ASN A O 1
ATOM 697 N N . LEU A 1 94 ? -4.888 4.228 -5.206 1.00 93.44 94 LEU A N 1
ATOM 698 C CA . LEU A 1 94 ? -5.899 5.244 -4.907 1.00 93.44 94 LEU A CA 1
ATOM 699 C C . LEU A 1 94 ? -7.250 4.946 -5.577 1.00 93.44 94 LEU A C 1
ATOM 701 O O . LEU A 1 94 ? -8.277 4.970 -4.903 1.00 93.44 94 LEU A O 1
ATOM 705 N N . ILE A 1 95 ? -7.254 4.584 -6.863 1.00 94.69 95 ILE A N 1
ATOM 706 C CA . ILE A 1 95 ? -8.473 4.213 -7.601 1.00 94.69 95 ILE A CA 1
ATOM 707 C C . ILE A 1 95 ? -9.163 3.007 -6.946 1.00 94.69 95 ILE A C 1
ATOM 709 O O . ILE A 1 95 ? -10.391 2.985 -6.834 1.00 94.69 95 ILE A O 1
ATOM 713 N N . ALA A 1 96 ? -8.394 2.014 -6.485 1.00 94.62 96 ALA A N 1
ATOM 714 C CA . ALA A 1 96 ? -8.939 0.856 -5.779 1.00 94.62 96 ALA A CA 1
ATOM 715 C C . ALA A 1 96 ? -9.550 1.241 -4.419 1.00 94.62 96 ALA A C 1
ATOM 717 O O . ALA A 1 96 ? -10.656 0.806 -4.098 1.00 94.62 96 ALA A O 1
ATOM 718 N N . LEU A 1 97 ? -8.883 2.104 -3.646 1.00 96.06 97 LEU A N 1
ATOM 719 C CA . LEU A 1 97 ? -9.378 2.582 -2.349 1.00 96.06 97 LEU A CA 1
ATOM 720 C C . LEU A 1 97 ? -10.634 3.449 -2.499 1.00 96.06 97 LEU A C 1
ATOM 722 O O . LEU A 1 97 ? -11.571 3.311 -1.719 1.00 96.06 97 LEU A O 1
ATOM 726 N N . GLU A 1 98 ? -10.697 4.308 -3.516 1.00 95.62 98 GLU A N 1
ATOM 727 C CA . GLU A 1 98 ? -11.888 5.106 -3.830 1.00 95.62 98 GLU A CA 1
ATOM 728 C C . GLU A 1 98 ? -13.062 4.232 -4.297 1.00 95.62 98 GLU A C 1
ATOM 730 O O . GLU A 1 98 ? -14.225 4.531 -4.010 1.00 95.62 98 GLU A O 1
ATOM 735 N N . ALA A 1 99 ? -12.788 3.138 -5.015 1.00 95.94 99 ALA A N 1
ATOM 736 C CA . ALA A 1 99 ? -13.804 2.144 -5.351 1.00 95.94 99 ALA A CA 1
ATOM 737 C C . ALA A 1 99 ? -14.316 1.418 -4.097 1.00 95.94 99 ALA A C 1
ATOM 739 O O . ALA A 1 99 ? -15.529 1.346 -3.908 1.00 95.94 99 ALA A O 1
ATOM 740 N N . ALA A 1 100 ? -13.418 0.977 -3.210 1.00 95.69 100 ALA A N 1
ATOM 741 C CA . ALA A 1 100 ? -13.782 0.375 -1.928 1.00 95.69 100 ALA A CA 1
ATOM 742 C C . ALA A 1 100 ? -14.601 1.343 -1.061 1.00 95.69 100 ALA A C 1
ATOM 744 O O . ALA A 1 100 ? -15.634 0.958 -0.527 1.00 95.69 100 ALA A O 1
ATOM 745 N N . ALA A 1 101 ? -14.216 2.620 -0.997 1.00 95.38 101 ALA A N 1
ATOM 746 C CA . ALA A 1 101 ? -14.971 3.649 -0.289 1.00 95.38 101 ALA A CA 1
ATOM 747 C C . ALA A 1 101 ? -16.399 3.784 -0.839 1.00 95.38 101 ALA A C 1
ATOM 749 O O . ALA A 1 101 ? -17.362 3.787 -0.074 1.00 95.38 101 ALA A O 1
ATOM 750 N N . ARG A 1 102 ? -16.572 3.852 -2.165 1.00 96.38 102 ARG A N 1
ATOM 751 C CA . ARG A 1 102 ? -17.913 3.916 -2.772 1.00 96.38 102 ARG A CA 1
ATOM 752 C C . ARG A 1 102 ? -18.776 2.709 -2.408 1.00 96.38 102 ARG A C 1
ATOM 754 O O . ARG A 1 102 ? -19.951 2.904 -2.109 1.00 96.38 102 ARG A O 1
ATOM 761 N N . GLU A 1 103 ? -18.193 1.515 -2.383 1.00 95.88 103 GLU A N 1
ATOM 762 C CA . GLU A 1 103 ? -18.894 0.289 -1.993 1.00 95.88 103 GLU A CA 1
ATOM 763 C C . GLU A 1 103 ? -19.224 0.266 -0.489 1.00 95.88 103 GLU A C 1
ATOM 765 O O . GLU A 1 103 ? -20.349 -0.018 -0.092 1.00 95.88 103 GLU A O 1
ATOM 770 N N . CYS A 1 104 ? -18.298 0.669 0.384 1.00 92.69 104 CYS A N 1
ATOM 771 C CA . CYS A 1 104 ? -18.583 0.836 1.814 1.00 92.69 104 CYS A CA 1
ATOM 772 C C . CYS A 1 104 ? -19.780 1.773 2.037 1.00 92.69 104 CYS A C 1
ATOM 774 O O . CYS A 1 104 ? -20.657 1.488 2.854 1.00 92.69 104 CYS A O 1
ATOM 776 N N . LYS A 1 105 ? -19.860 2.857 1.256 1.00 92.00 105 LYS A N 1
ATOM 777 C CA . LYS A 1 105 ? -20.977 3.799 1.313 1.00 92.00 105 LYS A CA 1
ATOM 778 C C . LYS A 1 105 ? -22.309 3.179 0.880 1.00 92.00 105 LYS A C 1
ATOM 780 O O . LYS A 1 105 ? -23.327 3.503 1.487 1.00 92.00 105 LYS A O 1
ATOM 785 N N . SER A 1 106 ? -22.342 2.275 -0.106 1.00 92.50 106 SER A N 1
ATOM 786 C CA . SER A 1 106 ? -23.584 1.562 -0.468 1.00 92.50 106 SER A CA 1
ATOM 787 C C . SER A 1 106 ? -24.063 0.591 0.612 1.00 92.50 106 SER A C 1
ATOM 789 O O . SER A 1 106 ? -25.257 0.306 0.669 1.00 92.50 106 SER A O 1
ATOM 791 N N . PHE A 1 107 ? -23.179 0.152 1.513 1.00 91.25 107 PHE A N 1
ATOM 792 C CA . PHE A 1 107 ? -23.535 -0.616 2.714 1.00 91.25 107 PHE A CA 1
ATOM 793 C C . PHE A 1 107 ? -23.880 0.254 3.939 1.00 91.25 107 PHE A C 1
ATOM 795 O O . PHE A 1 107 ? -24.126 -0.280 5.023 1.00 91.25 107 PHE A O 1
ATOM 802 N N . GLY A 1 108 ? -23.924 1.581 3.785 1.00 89.62 108 GLY A N 1
ATOM 803 C CA . GLY A 1 108 ? -24.248 2.514 4.867 1.00 89.62 108 GLY A CA 1
ATOM 804 C C . GLY A 1 108 ? -23.097 2.762 5.842 1.00 89.62 108 GLY A C 1
ATOM 805 O O . GLY A 1 108 ? -23.340 3.206 6.959 1.00 89.62 108 GLY A O 1
ATOM 806 N N . PHE A 1 109 ? -21.856 2.459 5.449 1.00 90.00 109 PHE A N 1
ATOM 807 C CA . PHE A 1 109 ? -20.682 2.941 6.170 1.00 90.00 109 PHE A CA 1
ATOM 808 C C . PHE A 1 109 ? -20.312 4.343 5.703 1.00 90.00 109 PHE A C 1
ATOM 810 O O . PHE A 1 109 ? -20.574 4.747 4.568 1.00 90.00 109 PHE A O 1
ATOM 817 N N . SER A 1 110 ? -19.598 5.044 6.567 1.00 89.88 110 SER A N 1
ATOM 818 C CA . SER A 1 110 ? -18.977 6.321 6.278 1.00 89.88 110 SER A CA 1
ATOM 819 C C . SER A 1 110 ? -17.474 6.136 6.068 1.00 89.88 110 SER A C 1
ATOM 821 O O . SER A 1 110 ? -16.709 6.088 7.037 1.00 89.88 110 SER A O 1
ATOM 823 N N . PRO A 1 111 ? -17.034 5.965 4.808 1.00 93.44 111 PRO A N 1
ATOM 824 C CA . PRO A 1 111 ? -15.649 5.676 4.481 1.00 93.44 111 PRO A CA 1
ATOM 825 C C . PRO A 1 111 ? -14.777 6.935 4.511 1.00 93.44 111 PRO A C 1
ATOM 827 O O . PRO A 1 111 ? -15.156 7.988 3.992 1.00 93.44 111 PRO A O 1
ATOM 830 N N . ILE A 1 112 ? -13.554 6.796 5.013 1.00 93.81 112 ILE A N 1
ATOM 831 C CA . ILE A 1 112 ? -12.482 7.780 4.859 1.00 93.81 112 ILE A CA 1
ATOM 832 C C . ILE A 1 112 ? -11.248 7.061 4.327 1.00 93.81 112 ILE A C 1
ATOM 834 O O . ILE A 1 112 ? -10.669 6.214 5.006 1.00 93.81 112 ILE A O 1
ATOM 838 N N . VAL A 1 113 ? -10.820 7.431 3.118 1.00 96.12 113 VAL A N 1
ATOM 839 C CA . VAL A 1 113 ? -9.519 7.014 2.587 1.00 96.12 113 VAL A CA 1
ATOM 840 C C . VAL A 1 113 ? -8.444 7.810 3.318 1.00 96.12 113 VAL A C 1
ATOM 842 O O . VAL A 1 113 ? -8.306 9.017 3.131 1.00 96.12 113 VAL A O 1
ATOM 845 N N . VAL A 1 114 ? -7.710 7.139 4.202 1.00 96.81 114 VAL A N 1
ATOM 846 C CA . VAL A 1 114 ? -6.704 7.777 5.052 1.00 96.81 114 VAL A CA 1
ATOM 847 C C . VAL A 1 114 ? -5.391 7.923 4.306 1.00 96.81 114 VAL A C 1
ATOM 849 O O . VAL A 1 114 ? -4.813 9.004 4.332 1.00 96.81 114 VAL A O 1
ATOM 852 N N . SER A 1 115 ? -4.918 6.859 3.657 1.00 96.56 115 SER A N 1
ATOM 853 C CA . SER A 1 115 ? -3.620 6.807 2.977 1.00 96.56 115 SER A CA 1
ATOM 854 C C . SER A 1 115 ? -3.636 5.759 1.869 1.00 96.56 115 SER A C 1
ATOM 856 O O . SER A 1 115 ? -4.264 4.716 2.023 1.00 96.56 115 SER A O 1
ATOM 858 N N . ASP A 1 116 ? -2.927 6.022 0.777 1.00 95.25 116 ASP A N 1
ATOM 859 C CA . ASP A 1 116 ? -2.677 5.120 -0.355 1.00 95.25 116 ASP A CA 1
ATOM 860 C C . ASP A 1 116 ? -1.202 4.684 -0.458 1.00 95.25 116 ASP A C 1
ATOM 862 O O . ASP A 1 116 ? -0.801 4.013 -1.412 1.00 95.25 116 ASP A O 1
ATOM 866 N N . SER A 1 117 ? -0.389 5.067 0.531 1.00 95.56 117 SER A N 1
ATOM 867 C CA . SER A 1 117 ? 1.070 4.932 0.507 1.00 95.56 117 SER A CA 1
ATOM 868 C C . SER A 1 117 ? 1.659 4.350 1.795 1.00 95.56 117 SER A C 1
ATOM 870 O O . SER A 1 117 ? 2.827 4.601 2.119 1.00 95.56 117 SER A O 1
ATOM 872 N N . ILE A 1 118 ? 0.874 3.555 2.531 1.00 96.75 118 ILE A N 1
ATOM 873 C CA . ILE A 1 118 ? 1.349 2.833 3.718 1.00 96.75 118 ILE A CA 1
ATOM 874 C C . ILE A 1 118 ? 2.590 2.011 3.363 1.00 96.75 118 ILE A C 1
ATOM 876 O O . ILE A 1 118 ? 2.665 1.342 2.338 1.00 96.75 118 ILE A O 1
ATOM 880 N N . SER A 1 119 ? 3.605 2.094 4.212 1.00 95.06 119 SER A N 1
ATOM 881 C CA . SER A 1 119 ? 4.890 1.428 4.018 1.00 95.06 119 SER A CA 1
ATOM 882 C C . SER A 1 119 ? 5.579 1.274 5.364 1.00 95.06 119 SER A C 1
ATOM 884 O O . SER A 1 119 ? 5.352 2.101 6.245 1.00 95.06 119 SER A O 1
ATOM 886 N N . GLY A 1 120 ? 6.495 0.321 5.486 1.00 96.25 120 GLY A N 1
ATOM 887 C CA . GLY A 1 120 ? 7.258 0.092 6.714 1.00 96.25 120 GLY A CA 1
ATOM 888 C C . GLY A 1 120 ? 7.097 -1.337 7.207 1.00 96.25 120 GLY A C 1
ATOM 889 O O . GLY A 1 120 ? 6.639 -2.206 6.459 1.00 96.25 120 GLY A O 1
ATOM 890 N N . LEU A 1 121 ? 7.503 -1.589 8.449 1.00 98.06 121 LEU A N 1
ATOM 891 C CA . LEU A 1 121 ? 7.344 -2.902 9.065 1.00 98.06 121 LEU A CA 1
ATOM 892 C C . LEU A 1 121 ? 5.896 -3.109 9.506 1.00 98.06 121 LEU A C 1
ATOM 894 O O . LEU A 1 121 ? 5.300 -2.237 10.133 1.00 98.06 121 LEU A O 1
ATOM 898 N N . VAL A 1 122 ? 5.351 -4.293 9.232 1.00 97.94 122 VAL A N 1
ATOM 899 C CA . VAL A 1 122 ? 3.988 -4.683 9.626 1.00 97.94 122 VAL A CA 1
ATOM 900 C C . VAL A 1 122 ? 3.737 -4.494 11.128 1.00 97.94 122 VAL A C 1
ATOM 902 O O . VAL A 1 122 ? 2.658 -4.049 11.505 1.00 97.94 122 VAL A O 1
ATOM 905 N N . SER A 1 123 ? 4.734 -4.750 11.981 1.00 97.38 123 SER A N 1
ATOM 906 C CA . SER A 1 123 ? 4.632 -4.502 13.425 1.00 97.38 123 SER A CA 1
ATOM 907 C C . SER A 1 123 ? 4.371 -3.033 13.759 1.00 97.38 123 SER A C 1
ATOM 909 O O . SER A 1 123 ? 3.471 -2.730 14.529 1.00 97.38 123 SER A O 1
ATOM 911 N N . GLU A 1 124 ? 5.105 -2.117 13.128 1.00 98.12 124 GLU A N 1
ATOM 912 C CA . GLU A 1 124 ? 4.945 -0.679 13.361 1.00 98.12 124 GLU A CA 1
ATOM 913 C C . GLU A 1 124 ? 3.598 -0.178 12.825 1.00 98.12 124 GLU A C 1
ATOM 915 O O . GLU A 1 124 ? 2.945 0.654 13.451 1.00 98.12 124 GLU A O 1
ATOM 920 N N . VAL A 1 125 ? 3.154 -0.704 11.677 1.00 98.38 125 VAL A N 1
ATOM 921 C CA . VAL A 1 125 ? 1.844 -0.367 11.101 1.00 98.38 125 VAL A CA 1
ATOM 922 C C . VAL A 1 125 ? 0.710 -0.832 12.019 1.00 98.38 125 VAL A C 1
ATOM 924 O O . VAL A 1 125 ? -0.221 -0.062 12.256 1.00 98.38 125 VAL A O 1
ATOM 927 N N . ALA A 1 126 ? 0.802 -2.041 12.585 1.00 98.25 126 ALA A N 1
ATOM 928 C CA . ALA A 1 126 ? -0.181 -2.555 13.539 1.00 98.25 126 ALA A CA 1
ATOM 929 C C . ALA A 1 126 ? -0.313 -1.640 14.771 1.00 98.25 126 ALA A C 1
ATOM 931 O O . ALA A 1 126 ? -1.429 -1.297 15.171 1.00 98.25 126 ALA A O 1
ATOM 932 N N . ASP A 1 127 ? 0.810 -1.176 15.324 1.00 98.25 127 ASP A N 1
ATOM 933 C CA . ASP A 1 127 ? 0.835 -0.279 16.487 1.00 98.25 127 ASP A CA 1
ATOM 934 C C . ASP A 1 127 ? 0.233 1.099 16.171 1.00 98.25 127 ASP A C 1
ATOM 936 O O . ASP A 1 127 ? -0.500 1.677 16.982 1.00 98.25 127 ASP A O 1
ATOM 940 N N . LEU A 1 128 ? 0.495 1.626 14.969 1.00 98.31 128 LEU A N 1
ATOM 941 C CA . LEU A 1 128 ? -0.098 2.881 14.500 1.00 98.31 128 LEU A CA 1
ATOM 942 C C . LEU A 1 128 ? -1.615 2.764 14.326 1.00 98.31 128 LEU A C 1
ATOM 944 O O . LEU A 1 128 ? -2.344 3.657 14.762 1.00 98.31 128 LEU A O 1
ATOM 948 N N . TYR A 1 129 ? -2.100 1.672 13.730 1.00 97.94 129 TYR A N 1
ATOM 949 C CA . TYR A 1 129 ? -3.537 1.414 13.592 1.00 97.94 129 TYR A CA 1
ATOM 950 C C . TYR A 1 129 ? -4.210 1.240 14.952 1.00 97.94 129 TYR A C 1
ATOM 952 O O . TYR A 1 129 ? -5.269 1.816 15.189 1.00 97.94 129 TYR A O 1
ATOM 960 N N . THR A 1 130 ? -3.564 0.528 15.873 1.00 96.69 130 THR A N 1
ATOM 961 C CA . THR A 1 130 ? -4.053 0.349 17.248 1.00 96.69 130 THR A CA 1
ATOM 962 C C . THR A 1 130 ? -4.176 1.696 17.962 1.00 96.69 130 THR A C 1
ATOM 964 O O . THR A 1 130 ? -5.219 2.020 18.526 1.00 96.69 130 THR A O 1
ATOM 967 N N . SER A 1 131 ? -3.138 2.533 17.874 1.00 96.88 131 SER A N 1
ATOM 968 C CA . SER A 1 131 ? -3.133 3.876 18.468 1.00 96.88 131 SER A CA 1
ATOM 969 C C . SER A 1 131 ? -4.241 4.764 17.902 1.00 96.88 131 SER A C 1
ATOM 971 O O . SER A 1 131 ? -4.872 5.525 18.639 1.00 96.88 131 SER A O 1
ATOM 973 N N . LEU A 1 132 ? -4.494 4.663 16.594 1.00 95.62 132 LEU A N 1
ATOM 974 C CA . LEU A 1 132 ? -5.573 5.388 15.935 1.00 95.62 132 LEU A CA 1
ATOM 975 C C . LEU A 1 132 ? -6.945 4.933 16.443 1.00 95.62 132 LEU A C 1
ATOM 977 O O . LEU A 1 132 ? -7.772 5.782 16.767 1.00 95.62 132 LEU A O 1
ATOM 981 N N . VAL A 1 133 ? -7.170 3.624 16.578 1.00 94.06 133 VAL A N 1
ATOM 982 C CA . VAL A 1 133 ? -8.416 3.076 17.137 1.00 94.06 133 VAL A CA 1
ATOM 983 C C . VAL A 1 133 ? -8.652 3.564 18.559 1.00 94.06 133 VAL A C 1
ATOM 985 O O . VAL A 1 133 ? -9.728 4.088 18.836 1.00 94.06 133 VAL A O 1
ATOM 988 N N . VAL A 1 134 ? -7.651 3.489 19.440 1.00 94.19 134 VAL A N 1
ATOM 989 C CA . VAL A 1 134 ? -7.771 3.988 20.824 1.00 94.19 134 VAL A CA 1
ATOM 990 C C . VAL A 1 134 ? -8.168 5.464 20.843 1.00 94.19 134 VAL A C 1
ATOM 992 O O . VAL A 1 134 ? -9.033 5.877 21.617 1.00 94.19 134 VAL A O 1
ATOM 995 N N . LEU A 1 135 ? -7.553 6.274 19.981 1.00 93.94 135 LEU A N 1
ATOM 996 C CA . LEU A 1 135 ? -7.834 7.702 19.911 1.00 93.94 135 LEU A CA 1
ATOM 997 C C . LEU A 1 135 ? -9.259 7.994 19.413 1.00 93.94 135 LEU A C 1
ATOM 999 O O . LEU A 1 135 ? -9.914 8.900 19.930 1.00 93.94 135 LEU A O 1
ATOM 1003 N N . LEU A 1 136 ? -9.750 7.216 18.446 1.00 91.50 136 LEU A N 1
ATOM 1004 C CA . LEU A 1 136 ? -11.117 7.319 17.930 1.00 91.50 136 LEU A CA 1
ATOM 1005 C C . LEU A 1 136 ? -12.153 6.865 18.956 1.00 91.50 136 LEU A C 1
ATOM 1007 O O . LEU A 1 136 ? -13.140 7.567 19.153 1.00 91.50 136 LEU A O 1
ATOM 1011 N N . CYS A 1 137 ? -11.906 5.760 19.660 1.00 90.44 137 CYS A N 1
ATOM 1012 C CA . CYS A 1 137 ? -12.796 5.276 20.717 1.00 90.44 137 CYS A CA 1
ATOM 1013 C C . CYS A 1 137 ? -12.912 6.313 21.843 1.00 90.44 137 CYS A C 1
ATOM 1015 O O . CYS A 1 137 ? -14.012 6.659 22.267 1.00 90.44 137 CYS A O 1
ATOM 1017 N N . LYS A 1 138 ? -11.790 6.922 22.255 1.00 91.19 138 LYS A N 1
ATOM 1018 C CA . LYS A 1 138 ? -11.800 8.036 23.220 1.00 91.19 138 LYS A CA 1
ATOM 1019 C C . LYS A 1 138 ? -12.608 9.232 22.732 1.00 91.19 138 LYS A C 1
ATOM 1021 O O . LYS A 1 138 ? -13.293 9.857 23.540 1.00 91.19 138 LYS A O 1
ATOM 1026 N N . LEU A 1 139 ? -12.521 9.561 21.442 1.00 89.44 139 LEU A N 1
ATOM 1027 C CA . LEU A 1 139 ? -13.292 10.653 20.852 1.00 89.44 139 LEU A CA 1
ATOM 1028 C C . LEU A 1 139 ? -14.796 10.337 20.843 1.00 89.44 139 LEU A C 1
ATOM 1030 O O . LEU A 1 139 ? -15.575 11.163 21.311 1.00 89.44 139 LEU A O 1
ATOM 1034 N N . LEU A 1 140 ? -15.190 9.140 20.397 1.00 86.44 140 LEU A N 1
ATOM 1035 C CA . LEU A 1 140 ? -16.582 8.663 20.385 1.00 86.44 140 LEU A CA 1
ATOM 1036 C C . LEU A 1 140 ? -17.196 8.628 21.791 1.00 86.44 140 LEU A C 1
ATOM 1038 O O . LEU A 1 140 ? -18.342 9.018 21.995 1.00 86.44 140 LEU A O 1
ATOM 1042 N N . GLN A 1 141 ? -16.409 8.228 22.789 1.00 87.00 141 GLN A N 1
ATOM 1043 C CA . GLN A 1 141 ? -16.833 8.162 24.188 1.00 87.00 141 GLN A CA 1
ATOM 1044 C C . GLN A 1 141 ? -16.776 9.526 24.906 1.00 87.00 141 GLN A C 1
ATOM 1046 O O . GLN A 1 141 ? -16.994 9.585 26.116 1.00 87.00 141 GLN A O 1
ATOM 1051 N N . ASN A 1 142 ? -16.451 10.623 24.207 1.00 87.75 142 ASN A N 1
ATOM 1052 C CA . ASN A 1 142 ? -16.238 11.957 24.788 1.00 87.75 142 ASN A CA 1
ATOM 1053 C C . ASN A 1 142 ? -15.196 11.985 25.933 1.00 87.75 142 ASN A C 1
ATOM 1055 O O . ASN A 1 142 ? -15.249 12.842 26.816 1.00 87.75 142 ASN A O 1
ATOM 1059 N N . LYS A 1 143 ? -14.228 11.057 25.924 1.00 91.06 143 LYS A N 1
ATOM 1060 C CA . LYS A 1 143 ? -13.150 10.937 26.928 1.00 91.06 143 LYS A CA 1
ATOM 1061 C C . LYS A 1 143 ? -11.911 11.780 26.587 1.00 91.06 143 LYS A C 1
ATOM 1063 O O . LYS A 1 143 ? -10.952 11.794 27.356 1.00 91.06 143 LYS A O 1
ATOM 1068 N N . ILE A 1 144 ? -11.904 12.476 25.450 1.00 91.94 144 ILE A N 1
ATOM 1069 C CA . ILE A 1 144 ? -10.811 13.355 25.012 1.00 91.94 144 ILE A CA 1
ATOM 1070 C C . ILE A 1 144 ? -11.362 14.665 24.441 1.00 91.94 144 ILE A C 1
ATOM 1072 O O . ILE A 1 144 ? -12.389 14.681 23.765 1.00 91.94 144 ILE A O 1
ATOM 1076 N N . SER A 1 145 ? -10.680 15.781 24.709 1.00 91.88 145 SER A N 1
ATOM 1077 C CA . SER A 1 145 ? -11.058 17.080 24.150 1.00 91.88 145 SER A CA 1
ATOM 1078 C C . SER A 1 145 ? -10.705 17.177 22.660 1.00 91.88 145 SER A C 1
ATOM 1080 O O . SER A 1 145 ? -9.804 16.494 22.169 1.00 91.88 145 SER A O 1
ATOM 1082 N N . LYS A 1 146 ? -11.356 18.093 21.930 1.00 89.19 146 LYS A N 1
ATOM 1083 C CA . LYS A 1 146 ? -11.013 18.385 20.527 1.00 89.19 146 LYS A CA 1
ATOM 1084 C C . LYS A 1 146 ? -9.533 18.731 20.352 1.00 89.19 146 LYS A C 1
ATOM 1086 O O . LYS A 1 146 ? -8.899 18.239 19.423 1.00 89.19 146 LYS A O 1
ATOM 1091 N N . SER A 1 147 ? -8.996 19.612 21.198 1.00 91.31 147 SER A N 1
ATOM 1092 C CA . SER A 1 147 ? -7.604 20.055 21.084 1.00 91.31 147 SER A CA 1
ATOM 1093 C C . SER A 1 147 ? -6.635 18.903 21.305 1.00 91.31 147 SER A C 1
ATOM 1095 O O . SER A 1 147 ? -5.689 18.756 20.535 1.00 91.31 147 SER A O 1
ATOM 1097 N N . ASP A 1 148 ? -6.900 18.056 22.299 1.00 94.12 148 ASP A N 1
ATOM 1098 C CA . ASP A 1 148 ? -6.025 16.928 22.617 1.00 94.12 148 ASP A CA 1
ATOM 1099 C C . ASP A 1 148 ? -6.098 15.856 21.531 1.00 94.12 148 ASP A C 1
ATOM 1101 O O . ASP A 1 148 ? -5.061 15.377 21.079 1.00 94.12 148 ASP A O 1
ATOM 1105 N N . PHE A 1 149 ? -7.298 15.558 21.020 1.00 93.25 149 PHE A N 1
ATOM 1106 C CA . PHE A 1 149 ? -7.472 14.661 19.879 1.00 93.25 149 PHE A CA 1
ATOM 1107 C C . PHE A 1 149 ? -6.658 15.126 18.670 1.00 93.25 149 PHE A C 1
ATOM 1109 O O . PHE A 1 149 ? -5.889 14.351 18.102 1.00 93.25 149 PHE A O 1
ATOM 1116 N N . LEU A 1 150 ? -6.784 16.405 18.299 1.00 90.69 150 LEU A N 1
ATOM 1117 C CA . LEU A 1 150 ? -6.058 16.967 17.162 1.00 90.69 150 LEU A CA 1
ATOM 1118 C C . LEU A 1 150 ? -4.540 16.935 17.379 1.00 90.69 150 LEU A C 1
ATOM 1120 O O . LEU A 1 150 ? -3.800 16.639 16.442 1.00 90.69 150 LEU A O 1
ATOM 1124 N N . ASN A 1 151 ? -4.066 17.194 18.598 1.00 94.06 151 ASN A N 1
ATOM 1125 C CA . ASN A 1 151 ? -2.644 17.115 18.929 1.00 94.06 151 ASN A CA 1
ATOM 1126 C C . ASN A 1 151 ? -2.110 15.678 18.838 1.00 94.06 151 ASN A C 1
ATOM 1128 O O . ASN A 1 151 ? -1.021 15.469 18.304 1.00 94.06 151 ASN A O 1
ATOM 1132 N N . CYS A 1 152 ? -2.878 14.693 19.306 1.00 95.19 152 CYS A N 1
ATOM 1133 C CA . CYS A 1 152 ? -2.495 13.283 19.288 1.00 95.19 152 CYS A CA 1
ATOM 1134 C C . CYS A 1 152 ? -2.583 12.648 17.892 1.00 95.19 152 CYS A C 1
ATOM 1136 O O . CYS A 1 152 ? -1.735 11.824 17.551 1.00 95.19 152 CYS A O 1
ATOM 1138 N N . ILE A 1 153 ? -3.570 13.020 17.069 1.00 95.50 153 ILE A N 1
ATOM 1139 C CA . ILE A 1 153 ? -3.778 12.387 15.757 1.00 95.50 153 ILE A CA 1
ATOM 1140 C C . ILE A 1 153 ? -2.769 12.862 14.704 1.00 95.50 153 ILE A C 1
ATOM 1142 O O . ILE A 1 153 ? -2.390 12.088 13.830 1.00 95.50 153 ILE A O 1
ATOM 1146 N N . ASN A 1 154 ? -2.290 14.108 14.787 1.00 94.00 154 ASN A N 1
ATOM 1147 C CA . ASN A 1 154 ? -1.339 14.672 13.819 1.00 94.00 154 ASN A CA 1
ATOM 1148 C C . ASN A 1 154 ? -0.073 13.811 13.612 1.00 94.00 154 ASN A C 1
ATOM 1150 O O . ASN A 1 154 ? 0.190 13.442 12.466 1.00 94.00 154 ASN A O 1
ATOM 1154 N N . PRO A 1 155 ? 0.697 13.443 14.659 1.00 95.75 155 PRO A N 1
ATOM 1155 C CA . PRO A 1 155 ? 1.899 12.627 14.475 1.00 95.75 155 PRO A CA 1
ATOM 1156 C C . PRO A 1 155 ? 1.589 11.210 13.972 1.00 95.75 155 PRO A C 1
ATOM 1158 O O . PRO A 1 155 ? 2.418 10.614 13.286 1.00 95.75 155 PRO A O 1
ATOM 1161 N N . LEU A 1 156 ? 0.406 10.662 14.282 1.00 96.19 156 LEU A N 1
ATOM 1162 C CA . LEU A 1 156 ? -0.031 9.374 13.736 1.00 96.19 156 LEU A CA 1
ATOM 1163 C C . LEU A 1 156 ? -0.271 9.479 12.229 1.00 96.19 156 LEU A C 1
ATOM 1165 O O . LEU A 1 156 ? 0.257 8.676 11.466 1.00 96.19 156 LEU A O 1
ATOM 1169 N N . LEU A 1 157 ? -1.016 10.495 11.790 1.00 96.12 157 LEU A N 1
ATOM 1170 C CA . LEU A 1 157 ? -1.326 10.708 10.375 1.00 96.12 157 LEU A CA 1
ATOM 1171 C C . LEU A 1 157 ? -0.083 11.021 9.540 1.00 96.12 157 LEU A C 1
ATOM 1173 O O . LEU A 1 157 ? -0.013 10.600 8.390 1.00 96.12 157 LEU A O 1
ATOM 1177 N N . GLU A 1 158 ? 0.912 11.700 10.111 1.00 95.50 158 GLU A N 1
ATOM 1178 C CA . GLU A 1 158 ? 2.203 11.912 9.450 1.00 95.50 158 GLU A CA 1
ATOM 1179 C C . GLU A 1 158 ? 2.930 10.583 9.200 1.00 95.50 158 GLU A C 1
ATOM 1181 O O . GLU A 1 158 ? 3.328 10.299 8.070 1.00 95.50 158 GLU A O 1
ATOM 1186 N N . LYS A 1 159 ? 3.032 9.721 10.222 1.00 96.62 159 LYS A N 1
ATOM 1187 C CA . LYS A 1 159 ? 3.644 8.385 10.088 1.00 96.62 159 LYS A CA 1
ATOM 1188 C C . LYS A 1 159 ? 2.874 7.478 9.128 1.00 96.62 159 LYS A C 1
ATOM 1190 O O . LYS A 1 159 ? 3.481 6.704 8.396 1.00 96.62 159 LYS A O 1
ATOM 1195 N N . LEU A 1 160 ? 1.549 7.607 9.101 1.00 96.44 160 LEU A N 1
ATOM 1196 C CA . LEU A 1 160 ? 0.661 6.902 8.174 1.00 96.44 160 LEU A CA 1
ATOM 1197 C C . LEU A 1 160 ? 0.639 7.519 6.767 1.00 96.44 160 LEU A C 1
ATOM 1199 O O . LEU A 1 160 ? -0.059 7.000 5.895 1.00 96.44 160 LEU A O 1
ATOM 1203 N N . LYS A 1 161 ? 1.383 8.609 6.527 1.00 95.81 161 LYS A N 1
ATOM 1204 C CA . LYS A 1 161 ? 1.415 9.335 5.246 1.00 95.81 161 LYS A CA 1
ATOM 1205 C C . LYS A 1 161 ? 0.011 9.692 4.753 1.00 95.81 161 LYS A C 1
ATOM 1207 O O . LYS A 1 161 ? -0.329 9.484 3.591 1.00 95.81 161 LYS A O 1
ATOM 1212 N N . ALA A 1 162 ? -0.828 10.165 5.667 1.00 94.88 162 ALA A N 1
ATOM 1213 C CA . ALA A 1 162 ? -2.230 10.395 5.379 1.00 94.88 162 ALA A CA 1
ATOM 1214 C C . ALA A 1 162 ? -2.442 11.497 4.330 1.00 94.88 162 ALA A C 1
ATOM 1216 O O . ALA A 1 162 ? -1.651 12.438 4.207 1.00 94.88 162 ALA A O 1
ATOM 1217 N N . GLN A 1 163 ? -3.560 11.406 3.613 1.00 91.62 163 GLN A N 1
ATOM 1218 C CA . GLN A 1 163 ? -3.997 12.425 2.669 1.00 91.62 163 GLN A CA 1
ATOM 1219 C C . GLN A 1 163 ? -4.242 13.776 3.358 1.00 91.62 163 GLN A C 1
ATOM 1221 O O . GLN A 1 163 ? -4.436 13.895 4.574 1.00 91.62 163 GLN A O 1
ATOM 1226 N N . LYS A 1 164 ? -4.236 14.844 2.555 1.00 88.38 164 LYS A N 1
ATOM 1227 C CA . LYS A 1 164 ? -4.571 16.184 3.047 1.00 88.38 164 LYS A CA 1
ATOM 1228 C C . LYS A 1 164 ? -6.006 16.196 3.569 1.00 88.38 164 LYS A C 1
ATOM 1230 O O . LYS A 1 164 ? -6.882 15.557 3.003 1.00 88.38 164 LYS A O 1
ATOM 1235 N N . HIS A 1 165 ? -6.239 16.979 4.616 1.00 87.44 165 HIS A N 1
ATOM 1236 C CA . HIS A 1 165 ? -7.548 17.150 5.253 1.00 87.44 165 HIS A CA 1
ATOM 1237 C C . HIS A 1 165 ? -8.119 15.911 5.962 1.00 87.44 165 HIS A C 1
ATOM 1239 O O . HIS A 1 165 ? -9.215 15.981 6.515 1.00 87.44 165 HIS A O 1
ATOM 1245 N N . THR A 1 166 ? -7.383 14.793 6.028 1.00 89.56 166 THR A N 1
ATOM 1246 C CA . THR A 1 166 ? -7.858 13.573 6.696 1.00 89.56 166 THR A CA 1
ATOM 1247 C C . THR A 1 166 ? -8.230 13.810 8.158 1.00 89.56 166 THR A C 1
ATOM 1249 O O . THR A 1 166 ? -9.257 13.313 8.607 1.00 89.56 166 THR A O 1
ATOM 1252 N N . LYS A 1 167 ? -7.465 14.616 8.905 1.00 87.62 167 LYS A N 1
ATOM 1253 C CA . LYS A 1 167 ? -7.785 14.910 10.314 1.00 87.62 167 LYS A CA 1
ATOM 1254 C C . LYS A 1 167 ? -9.092 15.690 10.473 1.00 87.62 167 LYS A C 1
ATOM 1256 O O . LYS A 1 167 ? -9.873 15.374 11.366 1.00 87.62 167 LYS A O 1
ATOM 1261 N N . GLU A 1 168 ? -9.338 16.690 9.623 1.00 85.44 168 GLU A N 1
ATOM 1262 C CA . GLU A 1 168 ? -10.578 17.462 9.642 1.00 85.44 168 GLU A CA 1
ATOM 1263 C C . GLU A 1 168 ? -11.758 16.586 9.227 1.00 85.44 168 GLU A C 1
ATOM 1265 O O . GLU A 1 168 ? -12.805 16.659 9.862 1.00 85.44 168 GLU A O 1
ATOM 1270 N N . ASN A 1 169 ? -11.575 15.719 8.228 1.00 87.25 169 ASN A N 1
ATOM 1271 C CA . ASN A 1 169 ? -12.601 14.779 7.781 1.00 87.25 169 ASN A CA 1
ATOM 1272 C C . ASN A 1 169 ? -12.969 13.791 8.890 1.00 87.25 169 ASN A C 1
ATOM 1274 O O . ASN A 1 169 ? -14.149 13.639 9.184 1.00 87.25 169 ASN A O 1
ATOM 1278 N N . ILE A 1 170 ? -11.976 13.181 9.549 1.00 89.38 170 ILE A N 1
ATOM 1279 C CA . ILE A 1 170 ? -12.199 12.283 10.689 1.00 89.38 170 ILE A CA 1
ATOM 1280 C C . ILE A 1 170 ? -12.954 13.024 11.796 1.00 89.38 170 ILE A C 1
ATOM 1282 O O . ILE A 1 170 ? -14.000 12.561 12.237 1.00 89.38 170 ILE A O 1
ATOM 1286 N N . TYR A 1 171 ? -12.459 14.188 12.229 1.00 86.25 171 TYR A N 1
ATOM 1287 C CA . TYR A 1 171 ? -13.070 14.919 13.339 1.00 86.25 171 TYR A CA 1
ATOM 1288 C C . TYR A 1 171 ? -14.503 15.366 13.023 1.00 86.25 171 TYR A C 1
ATOM 1290 O O . TYR A 1 171 ? -15.411 15.112 13.807 1.00 86.25 171 TYR A O 1
ATOM 1298 N N . SER A 1 172 ? -14.720 16.017 11.878 1.00 84.25 172 SER A N 1
ATOM 1299 C CA . SER A 1 172 ? -16.049 16.486 11.471 1.00 84.25 172 SER A CA 1
ATOM 1300 C C . SER A 1 172 ? -17.038 15.338 11.320 1.00 84.25 172 SER A C 1
ATOM 1302 O O . SER A 1 172 ? -18.207 15.509 11.645 1.00 84.25 172 SER A O 1
ATOM 1304 N N . HIS A 1 173 ? -16.572 14.178 10.855 1.00 83.00 173 HIS A N 1
ATOM 1305 C CA . HIS A 1 173 ? -17.416 13.007 10.698 1.00 83.00 173 HIS A CA 1
ATOM 1306 C C . HIS A 1 173 ? -17.830 12.418 12.051 1.00 83.00 173 HIS A C 1
ATOM 1308 O O . HIS A 1 173 ? -19.021 12.297 12.321 1.00 83.00 173 HIS A O 1
ATOM 1314 N N . VAL A 1 174 ? -16.865 12.147 12.935 1.00 82.75 174 VAL A N 1
ATOM 1315 C CA . VAL A 1 174 ? -17.130 11.580 14.270 1.00 82.75 174 VAL A CA 1
ATOM 1316 C C . VAL A 1 174 ? -17.997 12.514 15.127 1.00 82.75 174 VAL A C 1
ATOM 1318 O O . VAL A 1 174 ? -18.766 12.050 15.957 1.00 82.75 174 VAL A O 1
ATOM 1321 N N . MET A 1 175 ? -17.896 13.832 14.933 1.00 81.06 175 MET A N 1
ATOM 1322 C CA . MET A 1 175 ? -18.681 14.826 15.682 1.00 81.06 175 MET A CA 1
ATOM 1323 C C . MET A 1 175 ? -20.019 15.194 15.033 1.00 81.06 175 MET A C 1
ATOM 1325 O O . MET A 1 175 ? -20.749 16.025 15.578 1.00 81.06 175 MET A O 1
ATOM 1329 N N . SER A 1 176 ? -20.332 14.663 13.851 1.00 75.56 176 SER A N 1
ATOM 1330 C CA . SER A 1 176 ? -21.617 14.951 13.218 1.00 75.56 176 SER A CA 1
ATOM 1331 C C . SER A 1 176 ? -22.735 14.235 13.989 1.00 75.56 176 SER A C 1
ATOM 1333 O O . SER A 1 176 ? -22.660 13.046 14.238 1.00 75.56 176 SER A O 1
ATOM 1335 N N . ASN A 1 177 ? -23.786 14.945 14.409 1.00 56.16 177 ASN A N 1
ATOM 1336 C CA . ASN A 1 177 ? -24.916 14.343 15.142 1.00 56.16 177 ASN A CA 1
ATOM 1337 C C . ASN A 1 177 ? -25.897 13.603 14.202 1.00 56.16 177 ASN A C 1
ATOM 1339 O O . ASN A 1 177 ? -27.103 13.578 14.453 1.00 56.16 177 ASN A O 1
ATOM 1343 N N . GLU A 1 178 ? -25.415 13.072 13.078 1.00 58.66 178 GLU A N 1
ATOM 1344 C CA . GLU A 1 178 ? -26.244 12.303 12.151 1.00 58.66 178 GLU A CA 1
ATOM 1345 C C . GLU A 1 178 ? -26.353 10.856 12.641 1.00 58.66 178 GLU A C 1
ATOM 1347 O O . GLU A 1 178 ? -25.378 10.265 13.101 1.00 58.66 178 GLU A O 1
ATOM 1352 N N . SER A 1 179 ? -27.542 10.266 12.522 1.00 53.12 179 SER A N 1
ATOM 1353 C CA . SER A 1 179 ? -27.839 8.886 12.935 1.00 53.12 179 SER A CA 1
ATOM 1354 C C . SER A 1 179 ? -27.035 7.802 12.193 1.00 53.12 179 SER A C 1
ATOM 1356 O O . SER A 1 179 ? -27.150 6.634 12.538 1.00 53.12 179 SER A O 1
ATOM 1358 N N . ASP A 1 180 ? -26.240 8.180 11.186 1.00 52.88 180 ASP A N 1
ATOM 1359 C CA . ASP A 1 180 ? -25.351 7.308 10.400 1.00 52.88 180 ASP A CA 1
ATOM 1360 C C . ASP A 1 180 ? -23.882 7.334 10.888 1.00 52.88 180 ASP A C 1
ATOM 1362 O O . ASP A 1 180 ? -22.994 6.762 10.251 1.00 52.88 180 ASP A O 1
ATOM 1366 N N . THR A 1 181 ? -23.595 7.982 12.024 1.00 58.19 181 THR A N 1
ATOM 1367 C CA . THR A 1 181 ? -22.234 8.064 12.598 1.00 58.19 181 THR A CA 1
ATOM 1368 C C . THR A 1 181 ? -21.738 6.792 13.281 1.00 58.19 181 THR A C 1
ATOM 1370 O O . THR A 1 181 ? -20.539 6.665 13.530 1.00 58.19 181 THR A O 1
ATOM 1373 N N . ASP A 1 182 ? -22.612 5.809 13.491 1.00 66.19 182 ASP A N 1
ATOM 1374 C CA . ASP A 1 182 ? -22.273 4.554 14.174 1.00 66.19 182 ASP A CA 1
ATOM 1375 C C . ASP A 1 182 ? -21.438 3.589 13.306 1.00 66.19 182 ASP A C 1
ATOM 1377 O O . ASP A 1 182 ? -20.932 2.582 13.799 1.00 66.19 182 ASP A O 1
ATOM 1381 N N . LYS A 1 183 ? -21.282 3.861 12.000 1.00 81.81 183 LYS A N 1
ATOM 1382 C CA . LYS A 1 183 ? -20.633 2.950 11.037 1.00 81.81 183 LYS A CA 1
ATOM 1383 C C . LYS A 1 183 ? -19.464 3.605 10.321 1.00 81.81 183 LYS A C 1
ATOM 1385 O O . LYS A 1 183 ? -19.509 3.907 9.129 1.00 81.81 183 LYS A O 1
ATOM 1390 N N . PHE A 1 184 ? -18.384 3.805 11.057 1.00 87.44 184 PHE A N 1
ATOM 1391 C CA . PHE A 1 184 ? -17.166 4.414 10.542 1.00 87.44 184 PHE A CA 1
ATOM 1392 C C . PHE A 1 184 ? -16.260 3.393 9.840 1.00 87.44 184 PHE A C 1
ATOM 1394 O O . PHE A 1 184 ? -16.038 2.301 10.358 1.00 87.44 184 PHE A O 1
ATOM 1401 N N . CYS A 1 185 ? -15.705 3.737 8.673 1.00 93.06 185 CYS A N 1
ATOM 1402 C CA . CYS A 1 185 ? -14.768 2.869 7.955 1.00 93.06 185 CYS A CA 1
ATOM 1403 C C . CYS A 1 185 ? -13.516 3.644 7.541 1.00 93.06 185 CYS A C 1
ATOM 1405 O O . CYS A 1 185 ? -13.579 4.582 6.749 1.00 93.06 185 CYS A O 1
ATOM 1407 N N . LEU A 1 186 ? -12.359 3.241 8.061 1.00 95.50 186 LEU A N 1
ATOM 1408 C CA . LEU A 1 186 ? -11.075 3.782 7.633 1.00 95.50 186 LEU A CA 1
ATOM 1409 C C . LEU A 1 186 ? -10.441 2.867 6.595 1.00 95.50 186 LEU A C 1
ATOM 1411 O O . LEU A 1 186 ? -10.305 1.666 6.817 1.00 95.50 186 LEU A O 1
ATOM 1415 N N . ILE A 1 187 ? -10.031 3.452 5.476 1.00 97.38 187 ILE A N 1
ATOM 1416 C CA . ILE A 1 187 ? -9.501 2.726 4.327 1.00 97.38 187 ILE A CA 1
ATOM 1417 C C . ILE A 1 187 ? -8.048 3.136 4.111 1.00 97.38 187 ILE A C 1
ATOM 1419 O O . ILE A 1 187 ? -7.720 4.323 4.034 1.00 97.38 187 ILE A O 1
ATOM 1423 N N . PHE A 1 188 ? -7.178 2.137 4.001 1.00 97.62 188 PHE A N 1
ATOM 1424 C CA . PHE A 1 188 ? -5.741 2.303 3.836 1.00 97.62 188 PHE A CA 1
ATOM 1425 C C . PHE A 1 188 ? -5.250 1.424 2.688 1.00 97.62 188 PHE A C 1
ATOM 1427 O O . PHE A 1 188 ? -5.711 0.297 2.534 1.00 97.62 188 PHE A O 1
ATOM 1434 N N . GLY A 1 189 ? -4.290 1.919 1.916 1.00 96.12 189 GLY A N 1
ATOM 1435 C CA . GLY A 1 189 ? -3.564 1.141 0.921 1.00 96.12 189 GLY A CA 1
ATOM 1436 C C . GLY A 1 189 ? -2.075 1.432 0.972 1.00 96.12 189 GLY A C 1
ATOM 1437 O O . GLY A 1 189 ? -1.631 2.452 1.505 1.00 96.12 189 GLY A O 1
ATOM 1438 N N . GLY A 1 190 ? -1.299 0.499 0.439 1.00 94.56 190 GLY A N 1
ATOM 1439 C CA . GLY A 1 190 ? 0.152 0.536 0.466 1.00 94.56 190 GLY A CA 1
ATOM 1440 C C . GLY A 1 190 ? 0.737 -0.864 0.575 1.00 94.56 190 GLY A C 1
ATOM 1441 O O . GLY A 1 190 ? 0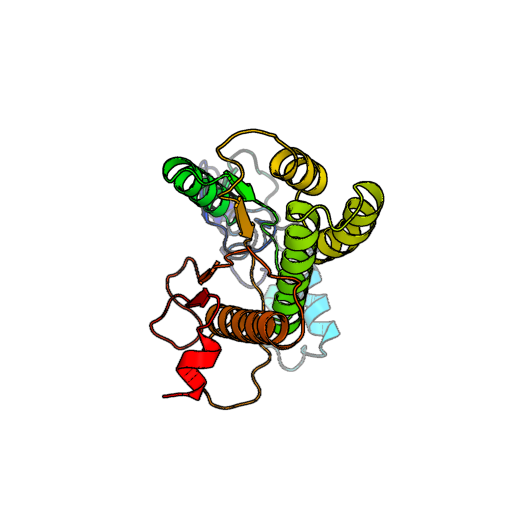.024 -1.856 0.475 1.00 94.56 190 GLY A O 1
ATOM 1442 N N . GLU A 1 191 ? 2.041 -0.915 0.813 1.00 93.56 191 GLU A N 1
ATOM 1443 C CA . GLU A 1 191 ? 2.863 -2.105 0.630 1.00 93.56 191 GLU A CA 1
ATOM 1444 C C . GLU A 1 191 ? 3.776 -2.311 1.857 1.00 93.56 191 GLU A C 1
ATOM 1446 O O . GLU A 1 191 ? 4.987 -2.060 1.799 1.00 93.56 191 GLU A O 1
ATOM 1451 N N . PRO A 1 192 ? 3.220 -2.691 3.027 1.00 95.31 192 PRO A N 1
ATOM 1452 C CA . PRO A 1 192 ? 4.025 -2.961 4.209 1.00 95.31 192 PRO A CA 1
ATOM 1453 C C . PRO A 1 192 ? 4.870 -4.228 4.019 1.00 95.31 192 PRO A C 1
ATOM 1455 O O . PRO A 1 192 ? 4.618 -5.068 3.152 1.00 95.31 192 PRO A O 1
ATOM 1458 N N . THR A 1 193 ? 5.895 -4.372 4.851 1.00 95.31 193 THR A N 1
ATOM 1459 C CA . THR A 1 193 ? 6.883 -5.451 4.761 1.00 95.31 193 THR A CA 1
ATOM 1460 C C . THR A 1 193 ? 6.980 -6.228 6.062 1.00 95.31 193 THR A C 1
ATOM 1462 O O . THR A 1 193 ? 6.808 -5.685 7.155 1.00 95.31 193 THR A O 1
ATOM 1465 N N . VAL A 1 194 ? 7.281 -7.515 5.934 1.00 95.69 194 VAL A N 1
ATOM 1466 C CA . VAL A 1 194 ? 7.496 -8.427 7.055 1.00 95.69 194 VAL A CA 1
ATOM 1467 C C . VAL A 1 194 ? 8.979 -8.716 7.187 1.00 95.69 194 VAL A C 1
ATOM 1469 O O . VAL A 1 194 ? 9.673 -8.959 6.197 1.00 95.69 194 VAL A O 1
ATOM 1472 N N . LYS A 1 195 ? 9.465 -8.744 8.427 1.00 95.19 195 LYS A N 1
ATOM 1473 C CA . LYS A 1 195 ? 10.777 -9.304 8.737 1.00 95.19 195 LYS A CA 1
ATOM 1474 C C . LYS A 1 195 ? 10.622 -10.800 8.998 1.00 95.19 195 LYS A C 1
ATOM 1476 O O . LYS A 1 195 ? 10.193 -11.197 10.076 1.00 95.19 195 LYS A O 1
ATOM 1481 N N . VAL A 1 196 ? 11.004 -11.620 8.024 1.00 94.50 196 VAL A N 1
ATOM 1482 C CA . VAL A 1 196 ? 10.951 -13.083 8.150 1.00 94.50 196 VAL A CA 1
ATOM 1483 C C . VAL A 1 196 ? 12.010 -13.552 9.152 1.00 94.50 196 VAL A C 1
ATOM 1485 O O . VAL A 1 196 ? 13.202 -13.315 8.957 1.00 94.50 196 VAL A O 1
ATOM 1488 N N . VAL A 1 197 ? 11.567 -14.188 10.238 1.00 93.38 197 VAL A N 1
ATOM 1489 C CA . VAL A 1 197 ? 12.435 -14.702 11.319 1.00 93.38 197 VAL A CA 1
ATOM 1490 C C . VAL A 1 197 ? 12.294 -16.208 11.566 1.00 93.38 197 VAL A C 1
ATOM 1492 O O . VAL A 1 197 ? 13.102 -16.769 12.298 1.00 93.38 197 VAL A O 1
ATOM 1495 N N . GLY A 1 198 ? 11.296 -16.858 10.965 1.00 92.81 198 GLY A N 1
ATOM 1496 C CA . GLY A 1 198 ? 11.016 -18.288 11.116 1.00 92.81 198 GLY A CA 1
ATOM 1497 C C . GLY A 1 198 ? 10.668 -18.951 9.783 1.00 92.81 198 GLY A C 1
ATOM 1498 O O . GLY A 1 198 ? 10.824 -18.344 8.724 1.00 92.81 198 GLY A O 1
ATOM 1499 N N . ASP A 1 199 ? 10.191 -20.190 9.852 1.00 94.62 199 ASP A N 1
ATOM 1500 C CA . ASP A 1 199 ? 9.841 -21.065 8.722 1.00 94.62 199 ASP A CA 1
ATOM 1501 C C . ASP A 1 199 ? 8.323 -21.265 8.543 1.00 94.62 199 ASP A C 1
ATOM 1503 O O . ASP A 1 199 ? 7.888 -22.099 7.748 1.00 94.62 199 ASP A O 1
ATOM 1507 N N . GLY A 1 200 ? 7.512 -20.489 9.267 1.00 94.06 200 GLY A N 1
ATOM 1508 C CA . GLY A 1 200 ? 6.056 -20.505 9.156 1.00 94.06 200 GLY A CA 1
ATOM 1509 C C . GLY A 1 200 ? 5.530 -19.992 7.810 1.00 94.06 200 GLY A C 1
ATOM 1510 O O . GLY A 1 200 ? 6.229 -19.322 7.047 1.00 94.06 200 GLY A O 1
ATOM 1511 N N . LEU A 1 201 ? 4.256 -20.284 7.543 1.00 95.44 201 LEU A N 1
ATOM 1512 C CA . LEU A 1 201 ? 3.523 -19.791 6.376 1.00 95.44 201 LEU A CA 1
ATOM 1513 C C . LEU A 1 201 ? 2.668 -18.582 6.760 1.00 95.44 201 LEU A C 1
ATOM 1515 O O . LEU A 1 201 ? 1.984 -18.595 7.780 1.00 95.44 201 LEU A O 1
ATOM 1519 N N . GLY A 1 202 ? 2.691 -17.551 5.924 1.00 96.12 202 GLY A N 1
ATOM 1520 C CA . GLY A 1 202 ? 1.910 -16.336 6.112 1.00 96.12 202 GLY A CA 1
ATOM 1521 C C . GLY A 1 202 ? 2.381 -15.237 5.172 1.00 96.12 202 GLY A C 1
ATOM 1522 O O . GLY A 1 202 ? 3.341 -15.408 4.422 1.00 96.12 202 GLY A O 1
ATOM 1523 N N . GLY A 1 203 ? 1.720 -14.093 5.229 1.00 96.94 203 GLY A N 1
ATOM 1524 C CA . GLY A 1 203 ? 2.123 -12.907 4.497 1.00 96.94 203 GLY A CA 1
ATOM 1525 C C . GLY A 1 203 ? 1.935 -11.648 5.327 1.00 96.94 203 GLY A C 1
ATOM 1526 O O . GLY A 1 203 ? 1.565 -11.688 6.501 1.00 96.94 203 GLY A O 1
ATOM 1527 N N . ARG A 1 204 ? 2.229 -10.509 4.707 1.00 97.31 204 ARG A N 1
ATOM 1528 C CA . ARG A 1 204 ? 2.166 -9.199 5.359 1.00 97.31 204 ARG A CA 1
ATOM 1529 C C . ARG A 1 204 ? 0.765 -8.851 5.844 1.00 97.31 204 ARG A C 1
ATOM 1531 O O . ARG A 1 204 ? 0.640 -8.248 6.904 1.00 97.31 204 ARG A O 1
ATOM 1538 N N . ASN A 1 205 ? -0.273 -9.230 5.102 1.00 98.31 205 ASN A N 1
ATOM 1539 C CA . ASN A 1 205 ? -1.649 -8.880 5.434 1.00 98.31 205 ASN A CA 1
ATOM 1540 C C . ASN A 1 205 ? -2.181 -9.771 6.560 1.00 98.31 205 ASN A C 1
ATOM 1542 O O . ASN A 1 205 ? -2.815 -9.270 7.486 1.00 98.31 205 ASN A O 1
ATOM 1546 N N . GLN A 1 206 ? -1.856 -11.064 6.519 1.00 98.12 206 GLN A N 1
ATOM 1547 C CA . GLN A 1 206 ? -2.133 -12.023 7.587 1.00 98.12 206 GLN A CA 1
ATOM 1548 C C . GLN A 1 206 ? -1.413 -11.647 8.883 1.00 98.12 206 GLN A C 1
ATOM 1550 O O . GLN A 1 206 ? -2.046 -11.604 9.935 1.00 98.12 206 GLN A O 1
ATOM 1555 N N . GLU A 1 207 ? -0.118 -11.316 8.822 1.00 97.94 207 GLU A N 1
ATOM 1556 C CA . GLU A 1 207 ? 0.625 -10.888 10.011 1.00 97.94 207 GLU A CA 1
ATOM 1557 C C . GLU A 1 207 ? 0.084 -9.565 10.565 1.00 97.94 207 GLU A C 1
ATOM 1559 O O . GLU A 1 207 ? -0.056 -9.423 11.778 1.00 97.94 207 GLU A O 1
ATOM 1564 N N . LEU A 1 208 ? -0.267 -8.609 9.697 1.00 98.44 208 LEU A N 1
ATOM 1565 C CA . LEU A 1 208 ? -0.846 -7.336 10.122 1.00 98.44 208 LEU A CA 1
ATOM 1566 C C . LEU A 1 208 ? -2.176 -7.543 10.849 1.00 98.44 208 LEU A C 1
ATOM 1568 O O . LEU A 1 208 ? -2.369 -6.982 11.925 1.00 98.44 208 LEU A O 1
ATOM 1572 N N . ALA A 1 209 ? -3.063 -8.374 10.297 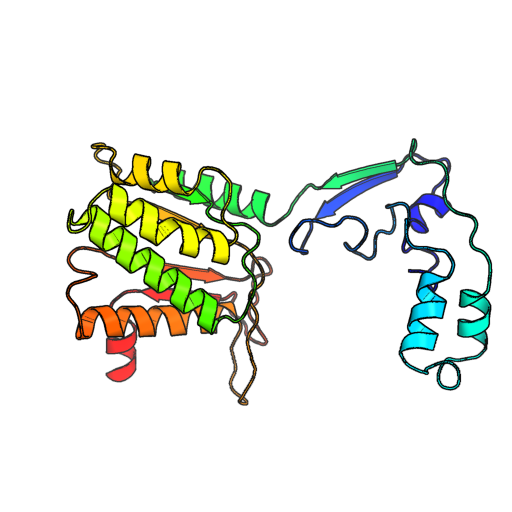1.00 98.12 209 ALA A N 1
ATOM 1573 C CA . ALA A 1 209 ? -4.331 -8.707 10.936 1.00 98.12 209 ALA A CA 1
ATOM 1574 C C . ALA A 1 209 ? -4.123 -9.424 12.276 1.00 98.12 209 ALA A C 1
ATOM 1576 O O . ALA A 1 209 ? -4.742 -9.041 13.264 1.00 98.12 209 ALA A O 1
ATOM 1577 N N . LEU A 1 210 ? -3.216 -10.404 12.342 1.00 97.12 210 LEU A N 1
ATOM 1578 C CA . LEU A 1 210 ? -2.930 -11.131 13.580 1.00 97.12 210 LEU A CA 1
ATOM 1579 C C . LEU A 1 210 ? -2.397 -10.203 14.676 1.00 97.12 210 LEU A C 1
ATOM 1581 O O . LEU A 1 210 ? -2.896 -10.224 15.797 1.00 97.12 210 LEU A O 1
ATOM 1585 N N . ARG A 1 211 ? -1.414 -9.356 14.356 1.00 97.44 211 ARG A N 1
ATOM 1586 C CA . ARG A 1 211 ? -0.867 -8.384 15.315 1.00 97.44 211 ARG A CA 1
ATOM 1587 C C . ARG A 1 211 ? -1.926 -7.405 15.791 1.00 97.44 211 ARG A C 1
ATOM 1589 O O . ARG A 1 211 ? -2.009 -7.122 16.978 1.00 97.44 211 ARG A O 1
ATOM 1596 N N . PHE A 1 212 ? -2.753 -6.917 14.873 1.00 97.75 212 PHE A N 1
ATOM 1597 C CA . PHE A 1 212 ? -3.850 -6.034 15.227 1.00 97.75 212 PHE A CA 1
ATOM 1598 C C . PHE A 1 212 ? -4.865 -6.729 16.151 1.00 97.75 212 PHE A C 1
ATOM 1600 O O . PHE A 1 212 ? -5.266 -6.143 17.150 1.00 97.75 212 PHE A O 1
ATOM 1607 N N . ALA A 1 213 ? -5.217 -7.993 15.887 1.00 96.75 213 ALA A N 1
ATOM 1608 C CA . ALA A 1 213 ? -6.088 -8.788 16.758 1.00 96.75 213 ALA A CA 1
ATOM 1609 C C . ALA A 1 213 ? -5.500 -8.972 18.168 1.00 96.75 213 ALA A C 1
ATOM 1611 O O . ALA A 1 213 ? -6.220 -8.842 19.157 1.00 96.75 213 ALA A O 1
ATOM 1612 N N . MET A 1 214 ? -4.193 -9.237 18.272 1.00 95.81 214 MET A N 1
ATOM 1613 C CA . MET A 1 214 ? -3.490 -9.325 19.559 1.00 95.81 214 MET A CA 1
ATOM 1614 C C . MET A 1 214 ? -3.550 -8.000 20.321 1.00 95.81 214 MET A C 1
ATOM 1616 O O . MET A 1 214 ? -3.914 -7.987 21.494 1.00 95.81 214 MET A O 1
ATOM 1620 N N . ASN A 1 215 ? -3.282 -6.885 19.642 1.00 95.69 215 ASN A N 1
ATOM 1621 C CA . ASN A 1 215 ? -3.354 -5.558 20.245 1.00 95.69 215 ASN A CA 1
ATOM 1622 C C . ASN A 1 215 ? -4.781 -5.217 20.720 1.00 95.69 215 ASN A C 1
ATOM 1624 O O . ASN A 1 215 ? -4.947 -4.659 21.802 1.00 95.69 215 ASN A O 1
ATOM 1628 N N . LEU A 1 216 ? -5.820 -5.575 19.952 1.00 93.94 216 LEU A N 1
ATOM 1629 C CA . LEU A 1 216 ? -7.214 -5.420 20.391 1.00 93.94 216 LEU A CA 1
ATOM 1630 C C . LEU A 1 216 ? -7.504 -6.237 21.654 1.00 93.94 216 LEU A C 1
ATOM 1632 O O . LEU A 1 216 ? -8.087 -5.714 22.600 1.00 93.94 216 LEU A O 1
ATOM 1636 N N . HIS A 1 217 ? -7.048 -7.488 21.702 1.00 93.38 217 HIS A N 1
ATOM 1637 C CA . HIS A 1 217 ? -7.226 -8.343 22.872 1.00 93.38 217 HIS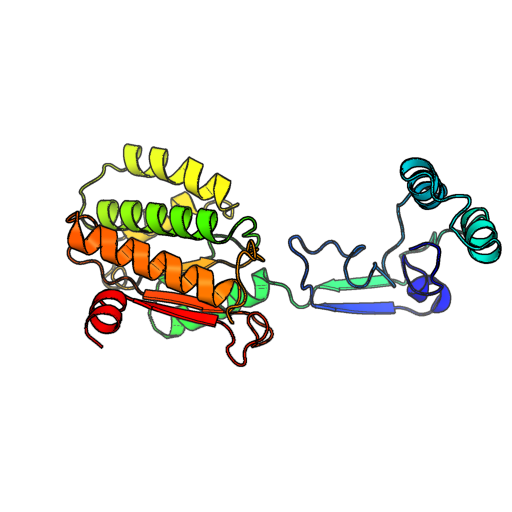 A CA 1
ATOM 1638 C C . HIS A 1 217 ? -6.529 -7.781 24.122 1.00 93.38 217 HIS A C 1
ATOM 1640 O O . HIS A 1 217 ? -7.085 -7.818 25.222 1.00 93.38 217 HIS A O 1
ATOM 1646 N N . GLU A 1 218 ? -5.329 -7.218 23.973 1.00 92.69 218 GLU A N 1
ATOM 1647 C CA . GLU A 1 218 ? -4.626 -6.550 25.074 1.00 92.69 218 GLU A CA 1
ATOM 1648 C C . GLU A 1 218 ? -5.380 -5.314 25.578 1.00 92.69 218 GLU A C 1
ATOM 1650 O O . GLU A 1 218 ? -5.430 -5.082 26.788 1.00 92.69 218 GLU A O 1
ATOM 1655 N N . LEU A 1 219 ? -5.990 -4.540 24.676 1.00 91.56 219 LEU A N 1
ATOM 1656 C CA . LEU A 1 219 ? -6.822 -3.395 25.046 1.00 91.56 219 LEU A CA 1
ATOM 1657 C C . LEU A 1 219 ? -8.090 -3.836 25.785 1.00 91.56 219 LEU A C 1
ATOM 1659 O O . LEU A 1 219 ? -8.413 -3.252 26.809 1.00 91.56 219 LEU A O 1
ATOM 1663 N N . GLU A 1 220 ? -8.771 -4.888 25.329 1.00 89.19 220 GLU A N 1
ATOM 1664 C CA . GLU A 1 220 ? -9.967 -5.444 25.989 1.00 89.19 220 GLU A CA 1
ATOM 1665 C C . GLU A 1 220 ? -9.686 -5.997 27.389 1.00 89.19 220 GLU A C 1
ATOM 1667 O O . GLU A 1 220 ? -10.539 -5.936 28.273 1.00 89.19 220 GLU A O 1
ATOM 1672 N N . THR A 1 221 ? -8.504 -6.580 27.590 1.00 87.88 221 THR A N 1
ATOM 1673 C CA . THR A 1 221 ? -8.136 -7.229 28.857 1.00 87.88 221 THR A CA 1
ATOM 1674 C C . THR A 1 221 ? -7.571 -6.256 29.883 1.00 87.88 221 THR A C 1
ATOM 1676 O O . THR A 1 221 ? -7.786 -6.449 31.081 1.00 87.88 221 THR A O 1
ATOM 1679 N N . ASN A 1 222 ? -6.861 -5.215 29.439 1.00 86.81 222 ASN A N 1
ATOM 1680 C CA . ASN A 1 222 ? -6.117 -4.322 30.327 1.00 86.81 222 ASN A CA 1
ATOM 1681 C C . ASN A 1 222 ? -6.696 -2.904 30.428 1.00 86.81 222 ASN A C 1
ATOM 1683 O O . ASN A 1 222 ? -6.264 -2.146 31.302 1.00 86.81 222 ASN A O 1
ATOM 1687 N N . SER A 1 223 ? -7.641 -2.508 29.568 1.00 79.69 223 SER A N 1
ATOM 1688 C CA . SER A 1 223 ? -8.242 -1.174 29.614 1.00 79.69 223 SER A CA 1
ATOM 1689 C C . SER A 1 223 ? -9.724 -1.153 29.224 1.00 79.69 223 SER A C 1
ATOM 1691 O O . SER A 1 223 ? -10.269 -2.078 28.636 1.00 79.69 223 SER A O 1
ATOM 1693 N N . ASN A 1 224 ? -10.398 -0.045 29.545 1.00 80.75 224 ASN A N 1
ATOM 1694 C CA . ASN A 1 224 ? -11.746 0.251 29.043 1.00 80.75 224 ASN A CA 1
ATOM 1695 C C . ASN A 1 224 ? -11.678 1.154 27.795 1.00 80.75 224 ASN A C 1
ATOM 1697 O O . ASN A 1 224 ? -12.595 1.941 27.547 1.00 80.75 224 ASN A O 1
ATOM 1701 N N . ASP A 1 225 ? -10.566 1.130 27.046 1.00 82.44 225 ASP A N 1
ATOM 1702 C CA . ASP A 1 225 ? -10.390 2.011 25.883 1.00 82.44 225 ASP A CA 1
ATOM 1703 C C . ASP A 1 225 ? -11.355 1.643 24.743 1.00 82.44 225 ASP A C 1
ATOM 1705 O O . ASP A 1 225 ? -11.838 2.538 24.053 1.00 82.44 225 ASP A O 1
ATOM 1709 N N . LEU A 1 226 ? -11.685 0.356 24.587 1.00 85.50 226 LEU A N 1
ATOM 1710 C CA . LEU A 1 226 ? -12.595 -0.163 23.552 1.00 85.50 226 LEU A CA 1
ATOM 1711 C C . LEU A 1 226 ? -14.056 -0.301 24.020 1.00 85.50 226 LEU A C 1
ATOM 1713 O O . LEU A 1 226 ? -14.884 -0.883 23.326 1.00 85.50 226 LEU A O 1
ATOM 1717 N N . GLU A 1 227 ? -14.397 0.224 25.198 1.00 83.06 227 GLU A N 1
ATOM 1718 C CA . GLU A 1 227 ? -15.746 0.116 25.762 1.00 83.06 227 GLU A CA 1
ATOM 1719 C C . GLU A 1 227 ? -16.814 0.680 24.798 1.00 83.06 227 GLU A C 1
ATOM 1721 O O . GLU A 1 227 ? -16.753 1.842 24.393 1.00 83.06 227 GLU A O 1
ATOM 1726 N N . ASN A 1 228 ? -17.810 -0.138 24.439 1.00 80.56 228 ASN A N 1
ATOM 1727 C CA . ASN A 1 228 ? -18.857 0.188 23.457 1.00 80.56 228 ASN A CA 1
ATOM 1728 C C . ASN A 1 228 ? -18.330 0.546 22.050 1.00 80.56 228 ASN A C 1
ATOM 1730 O O . ASN A 1 228 ? -18.959 1.330 21.340 1.00 80.56 228 ASN A O 1
ATOM 1734 N N . CYS A 1 229 ? -17.171 0.022 21.646 1.00 86.69 229 CYS A N 1
ATOM 1735 C CA . CYS A 1 229 ? -16.618 0.202 20.305 1.00 86.69 229 CYS A CA 1
ATOM 1736 C C . CYS A 1 229 ? -16.341 -1.161 19.661 1.00 86.69 229 CYS A C 1
ATOM 1738 O O . CYS A 1 229 ? -15.371 -1.831 20.010 1.00 86.69 229 CYS A O 1
ATOM 1740 N N . ASP A 1 230 ? -17.165 -1.544 18.685 1.00 89.00 230 ASP A N 1
ATOM 1741 C CA . ASP A 1 230 ? -16.948 -2.760 17.901 1.00 89.00 230 ASP A CA 1
ATOM 1742 C C . ASP A 1 230 ? -15.931 -2.492 16.787 1.00 89.00 230 ASP A C 1
ATOM 1744 O O . ASP A 1 230 ? -16.175 -1.707 15.867 1.00 89.00 230 ASP A O 1
ATOM 1748 N N . VAL A 1 231 ? -14.774 -3.153 16.863 1.00 92.38 231 VAL A N 1
ATOM 1749 C CA . VAL A 1 231 ? -13.677 -2.970 15.905 1.00 92.38 231 VAL A CA 1
ATOM 1750 C C . VAL A 1 231 ? -13.487 -4.232 15.071 1.00 92.38 231 VAL A C 1
ATOM 1752 O O . VAL A 1 231 ? -13.231 -5.319 15.592 1.00 92.38 231 VAL A O 1
ATOM 1755 N N . ILE A 1 232 ? -13.569 -4.060 13.752 1.00 94.81 232 ILE A N 1
ATOM 1756 C CA . ILE A 1 232 ? -13.245 -5.079 12.752 1.00 94.81 232 ILE A CA 1
ATOM 1757 C C . ILE A 1 232 ? -12.154 -4.514 11.848 1.00 94.81 232 ILE A C 1
ATOM 1759 O O . ILE A 1 232 ? -12.207 -3.359 11.428 1.00 94.81 232 ILE A O 1
ATOM 1763 N N . PHE A 1 233 ? -11.172 -5.344 11.530 1.00 97.38 233 PHE A N 1
ATOM 1764 C CA . PHE A 1 233 ? -10.075 -5.019 10.638 1.00 97.38 233 PHE A CA 1
ATOM 1765 C C . PHE A 1 233 ? -9.967 -6.073 9.543 1.00 97.38 233 PHE A C 1
ATOM 1767 O O . PHE A 1 233 ? -10.042 -7.268 9.803 1.00 97.38 233 PHE A O 1
ATOM 1774 N N . LEU A 1 234 ? -9.782 -5.630 8.306 1.00 97.44 234 LEU A N 1
ATOM 1775 C CA . LEU A 1 234 ? -9.542 -6.494 7.159 1.00 97.44 234 LEU A CA 1
ATOM 1776 C C . LEU A 1 234 ? -8.291 -5.992 6.456 1.00 97.44 234 LEU A C 1
ATOM 1778 O O . LEU A 1 234 ? -8.178 -4.803 6.161 1.00 97.44 234 LEU A O 1
ATOM 1782 N N . SER A 1 235 ? -7.373 -6.906 6.163 1.00 98.19 235 SER A N 1
ATOM 1783 C CA . SER A 1 235 ? -6.185 -6.625 5.364 1.00 98.19 235 SER A CA 1
ATOM 1784 C C . SER A 1 235 ? -6.064 -7.654 4.253 1.00 98.19 235 SER A C 1
ATOM 1786 O O . SER A 1 235 ? -6.223 -8.849 4.510 1.00 98.19 235 SER A O 1
ATOM 1788 N N . GLY A 1 236 ? -5.782 -7.212 3.025 1.00 97.19 236 GLY A N 1
ATOM 1789 C CA . GLY A 1 236 ? -5.699 -8.106 1.874 1.00 97.19 236 GLY A CA 1
ATOM 1790 C C . GLY A 1 236 ? -4.942 -7.537 0.675 1.00 97.19 236 GLY A C 1
ATOM 1791 O O . GLY A 1 236 ? -4.944 -6.333 0.432 1.00 97.19 236 GLY A O 1
ATOM 1792 N N . GLY A 1 237 ? -4.289 -8.429 -0.069 1.00 95.00 237 GLY A N 1
ATOM 1793 C CA . GLY A 1 237 ? -3.604 -8.161 -1.326 1.00 95.00 237 GLY A CA 1
ATOM 1794 C C . GLY A 1 237 ? -4.601 -8.096 -2.476 1.00 95.00 237 GLY A C 1
ATOM 1795 O O . GLY A 1 237 ? -5.486 -8.944 -2.604 1.00 95.00 237 GLY A O 1
ATOM 1796 N N . THR A 1 238 ? -4.465 -7.076 -3.320 1.00 91.75 238 THR A N 1
ATOM 1797 C CA . THR A 1 238 ? -5.341 -6.849 -4.481 1.00 91.75 238 THR A CA 1
ATOM 1798 C C . THR A 1 238 ? -5.118 -7.860 -5.607 1.00 91.75 238 THR A C 1
ATOM 1800 O O . THR A 1 238 ? -5.988 -8.032 -6.458 1.00 91.75 238 THR A O 1
ATOM 1803 N N . ASP A 1 239 ? -3.986 -8.559 -5.590 1.00 91.44 239 ASP A N 1
ATOM 1804 C CA . ASP A 1 239 ? -3.655 -9.696 -6.452 1.00 91.44 239 ASP A CA 1
ATOM 1805 C C . ASP A 1 239 ? -4.295 -11.019 -5.987 1.00 91.44 239 ASP A C 1
ATOM 1807 O O . ASP A 1 239 ? -4.219 -12.026 -6.692 1.00 91.44 239 ASP A O 1
ATOM 1811 N N . GLY A 1 240 ? -4.954 -11.017 -4.823 1.00 94.75 240 GLY A N 1
ATOM 1812 C CA . GLY A 1 240 ? -5.606 -12.185 -4.241 1.00 94.75 240 GLY A CA 1
ATOM 1813 C C . GLY A 1 240 ? -4.661 -13.126 -3.495 1.00 94.75 240 GLY A C 1
ATOM 1814 O O . GLY A 1 240 ? -5.092 -14.215 -3.113 1.00 94.75 240 GLY A O 1
ATOM 1815 N N . VAL A 1 241 ? -3.403 -12.733 -3.273 1.00 95.44 241 VAL A N 1
ATOM 1816 C CA . VAL A 1 241 ? -2.381 -13.566 -2.628 1.00 95.44 241 VAL A CA 1
ATOM 1817 C C . VAL A 1 241 ? -1.656 -12.776 -1.538 1.00 95.44 241 VAL A C 1
ATOM 1819 O O . VAL A 1 241 ? -1.333 -11.603 -1.684 1.00 95.44 241 VAL A O 1
ATOM 1822 N N . ASP A 1 242 ? -1.364 -13.428 -0.418 1.00 97.25 242 ASP A N 1
ATOM 1823 C CA . ASP A 1 242 ? -0.562 -12.864 0.659 1.00 97.25 242 ASP A CA 1
ATOM 1824 C C . ASP A 1 242 ? 0.520 -13.851 1.099 1.00 97.25 242 ASP A C 1
ATOM 1826 O O . ASP A 1 242 ? 0.250 -14.884 1.718 1.00 97.25 242 ASP A O 1
ATOM 1830 N N . GLY A 1 243 ? 1.768 -13.532 0.751 1.00 94.69 243 GLY A N 1
ATOM 1831 C CA . GLY A 1 243 ? 2.905 -14.429 0.953 1.00 94.69 243 GLY A CA 1
ATOM 1832 C C . GLY A 1 243 ? 2.779 -15.738 0.154 1.00 94.69 243 GLY A C 1
ATOM 1833 O O . GLY A 1 243 ? 2.069 -15.793 -0.849 1.00 94.69 243 GLY A O 1
ATOM 1834 N N . PRO A 1 244 ? 3.462 -16.820 0.564 1.00 95.44 244 PRO A N 1
ATOM 1835 C CA . PRO A 1 244 ? 3.343 -18.139 -0.056 1.00 95.44 244 PRO A CA 1
ATOM 1836 C C . PRO A 1 244 ? 2.095 -18.890 0.447 1.00 95.44 244 PRO A C 1
ATOM 1838 O O . PRO A 1 244 ? 2.190 -20.026 0.911 1.00 95.44 244 PRO A O 1
ATOM 1841 N N . THR A 1 245 ? 0.924 -18.251 0.399 1.00 95.88 245 THR A N 1
ATOM 1842 C CA . THR A 1 245 ? -0.348 -18.830 0.863 1.00 95.88 245 THR A CA 1
ATOM 1843 C C . THR A 1 245 ? -1.414 -18.792 -0.233 1.00 95.88 245 THR A C 1
ATOM 1845 O O . THR A 1 245 ? -1.218 -18.198 -1.290 1.00 95.88 245 THR A O 1
ATOM 1848 N N . ASN A 1 246 ? -2.549 -19.454 -0.002 1.00 95.81 246 ASN A N 1
ATOM 1849 C CA . ASN A 1 246 ? -3.732 -19.387 -0.866 1.00 95.81 246 ASN A CA 1
ATOM 1850 C C . ASN A 1 246 ? -4.763 -18.347 -0.388 1.00 95.81 246 ASN A C 1
ATOM 1852 O O . ASN A 1 246 ? -5.886 -18.331 -0.892 1.00 95.81 246 ASN A O 1
ATOM 1856 N N . ALA A 1 247 ? -4.405 -17.521 0.597 1.00 97.44 247 ALA A N 1
ATOM 1857 C CA . ALA A 1 247 ? -5.239 -16.452 1.118 1.00 97.44 247 ALA A CA 1
ATOM 1858 C C . ALA A 1 247 ? -4.789 -15.109 0.539 1.00 97.44 247 ALA A C 1
ATOM 1860 O O . ALA A 1 247 ? -3.598 -14.884 0.346 1.00 97.44 247 ALA A O 1
ATOM 1861 N N . ALA A 1 248 ? -5.733 -14.189 0.340 1.00 97.56 248 ALA A N 1
ATOM 1862 C CA . ALA A 1 248 ? -5.418 -12.801 0.009 1.00 97.56 248 ALA A CA 1
ATOM 1863 C C . ALA A 1 248 ? -4.956 -12.001 1.237 1.00 97.56 248 ALA A C 1
ATOM 1865 O O . ALA A 1 248 ? -4.412 -10.913 1.100 1.00 97.56 248 ALA A O 1
ATOM 1866 N N . GLY A 1 249 ? -5.204 -12.502 2.446 1.00 98.06 249 GLY A N 1
ATOM 1867 C CA . GLY A 1 249 ? -4.983 -11.789 3.695 1.00 98.06 249 GLY A CA 1
ATOM 1868 C C . GLY A 1 249 ? -5.851 -12.368 4.806 1.00 98.06 249 GLY A C 1
ATOM 1869 O O . GLY A 1 249 ? -6.126 -13.568 4.802 1.00 98.06 249 GLY A O 1
ATOM 1870 N N . ALA A 1 250 ? -6.289 -11.534 5.747 1.00 98.06 250 ALA A N 1
ATOM 1871 C CA . ALA A 1 250 ? -7.076 -11.980 6.894 1.00 98.06 250 ALA A CA 1
ATOM 1872 C C . ALA A 1 250 ? -7.998 -10.887 7.453 1.00 98.06 250 ALA A C 1
ATOM 1874 O O . ALA A 1 250 ? -7.838 -9.693 7.184 1.00 98.06 250 ALA A O 1
ATOM 1875 N N . ILE A 1 251 ? -8.961 -11.333 8.261 1.00 97.50 251 ILE A N 1
ATOM 1876 C CA . ILE A 1 251 ? -9.858 -10.491 9.052 1.00 97.50 251 ILE A CA 1
ATOM 1877 C C . ILE A 1 251 ? -9.497 -10.663 10.528 1.00 97.50 251 ILE A C 1
ATOM 1879 O O . ILE A 1 251 ? -9.258 -11.783 10.987 1.00 97.50 251 ILE A O 1
ATOM 1883 N N . ALA A 1 252 ? -9.484 -9.550 11.250 1.00 96.19 252 ALA A N 1
ATOM 1884 C CA . ALA A 1 252 ? -9.318 -9.465 12.687 1.00 96.19 252 ALA A CA 1
ATOM 1885 C C . ALA A 1 252 ? -10.536 -8.803 13.337 1.00 96.19 252 ALA A C 1
ATOM 1887 O O . ALA A 1 252 ? -11.094 -7.850 12.792 1.00 96.19 252 ALA A O 1
ATOM 1888 N N . TYR A 1 253 ? -10.955 -9.305 14.494 1.00 92.31 253 TYR A N 1
ATOM 1889 C CA . TYR A 1 253 ? -12.092 -8.767 15.242 1.00 92.31 253 TYR A CA 1
ATOM 1890 C C . TYR A 1 253 ? -11.941 -9.020 16.748 1.00 92.31 253 TYR A C 1
ATOM 1892 O O . TYR A 1 253 ? -11.182 -9.894 17.175 1.00 92.31 253 TYR A O 1
ATOM 1900 N N . SER A 1 254 ? -12.680 -8.244 17.542 1.00 85.50 254 SER A N 1
ATOM 1901 C CA . SER A 1 254 ? -12.761 -8.381 19.002 1.00 85.50 254 SER A CA 1
ATOM 1902 C C . SER A 1 254 ? -13.113 -9.811 19.441 1.00 85.50 254 SER A C 1
ATOM 1904 O O . SER A 1 254 ? -13.979 -10.459 18.855 1.00 85.50 254 SER A O 1
ATOM 1906 N N . GLY A 1 255 ? -12.434 -10.342 20.461 1.00 84.31 255 GLY A N 1
ATOM 1907 C CA . GLY A 1 255 ? -12.666 -11.705 20.965 1.00 84.31 255 GLY A CA 1
ATOM 1908 C C . GLY A 1 255 ? -12.062 -12.856 20.140 1.00 84.31 255 GLY A C 1
ATOM 1909 O O . GLY A 1 255 ? -12.007 -13.979 20.639 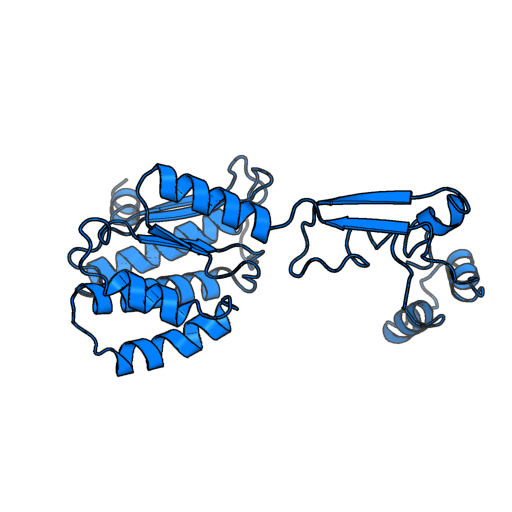1.00 84.31 255 GLY A O 1
ATOM 1910 N N . GLN A 1 256 ? -11.528 -12.610 18.935 1.00 90.25 256 GLN A N 1
ATOM 1911 C CA . GLN A 1 256 ? -10.905 -13.651 18.098 1.00 90.25 256 GLN A CA 1
ATOM 1912 C C . GLN A 1 256 ? -9.750 -14.380 18.806 1.00 90.25 256 GLN A C 1
ATOM 1914 O O . GLN A 1 256 ? -9.653 -15.603 18.735 1.00 90.25 256 GLN A O 1
ATOM 1919 N N . ILE A 1 257 ? -8.883 -13.637 19.504 1.00 91.62 257 ILE A N 1
ATOM 1920 C CA . ILE A 1 257 ? -7.731 -14.204 20.225 1.00 91.62 257 ILE A CA 1
ATOM 1921 C C . ILE A 1 257 ? -8.179 -15.081 21.392 1.00 91.62 257 ILE A C 1
ATOM 1923 O O . ILE A 1 257 ? -7.581 -16.124 21.634 1.00 91.62 257 ILE A O 1
ATOM 1927 N N . LYS A 1 258 ? -9.259 -14.699 22.081 1.00 87.38 258 LYS A N 1
ATOM 1928 C CA . LYS A 1 258 ? -9.809 -15.496 23.178 1.00 87.38 258 LYS A CA 1
ATOM 1929 C C . LYS A 1 258 ? -10.253 -16.873 22.682 1.00 87.38 258 LYS A C 1
ATOM 1931 O O . LYS A 1 258 ? -9.853 -17.867 23.272 1.00 87.38 258 LYS A O 1
ATOM 1936 N N . HIS A 1 259 ? -11.000 -16.926 21.577 1.00 87.25 259 HIS A N 1
ATOM 1937 C CA . HIS A 1 259 ? -11.399 -18.199 20.969 1.00 87.25 259 HIS A CA 1
ATOM 1938 C C . HIS A 1 259 ? -10.182 -19.045 20.572 1.00 87.25 259 HIS A C 1
ATOM 1940 O O . HIS A 1 259 ? -10.133 -20.225 20.883 1.00 87.25 259 HIS A O 1
ATOM 1946 N N . ALA A 1 260 ? -9.162 -18.428 19.966 1.00 90.31 260 ALA A N 1
ATOM 1947 C CA . ALA A 1 260 ? -7.961 -19.139 19.529 1.00 90.31 260 ALA A CA 1
ATOM 1948 C C . ALA A 1 260 ? -7.097 -19.703 20.675 1.00 90.31 260 ALA A C 1
ATOM 1950 O O . ALA A 1 260 ? -6.311 -20.613 20.439 1.00 90.31 260 ALA A O 1
ATOM 1951 N N . ILE A 1 261 ? -7.185 -19.140 21.885 1.00 88.44 261 ILE A N 1
ATOM 1952 C CA . ILE A 1 261 ? -6.490 -19.654 23.080 1.00 88.44 261 ILE A CA 1
ATOM 1953 C C . ILE A 1 261 ? -7.289 -20.789 23.744 1.00 88.44 261 ILE A C 1
ATOM 1955 O O . ILE A 1 261 ? -6.704 -21.625 24.431 1.00 88.44 261 ILE A O 1
ATOM 1959 N N . GLU A 1 262 ? -8.615 -20.781 23.595 1.00 85.50 262 GLU A N 1
ATOM 1960 C CA . GLU A 1 262 ? -9.524 -21.765 24.196 1.00 85.50 262 GLU A CA 1
ATOM 1961 C C . GLU A 1 262 ? -9.647 -23.066 23.372 1.00 85.50 262 GLU A C 1
ATOM 1963 O O . GLU A 1 262 ? -9.976 -24.100 23.959 1.00 85.50 262 GLU A O 1
ATOM 1968 N N . ASP A 1 263 ? -9.362 -23.018 22.063 1.00 70.25 263 ASP A N 1
ATOM 1969 C CA . ASP A 1 263 ? -9.302 -24.164 21.131 1.00 70.25 263 ASP A CA 1
ATOM 1970 C C . ASP A 1 263 ? -7.997 -24.986 21.244 1.00 70.25 263 ASP A C 1
ATOM 1972 O O . ASP A 1 263 ? -8.080 -26.240 21.174 1.00 70.25 263 ASP A O 1
#

Foldseek 3Di:
DLVDCQAQQNVVVVCPPAADEAEDADPDAPCPCCPRVNNSNHHHPDDLCNVVVVCVVVVCPVVDDPVVVVSSPDGDDTDPDCPSYHYHYPHYQVVVLVVVQVVCVVVLAHEDAWEAAAEEALLVVLVLVLQVLLLLLCVLVVVDDPVRSLVSVVVSSVNLVTDPCSSVVSNCLSPDPDPSSLHYHYTYHHDYAYDDDDDDDWASQQVSQVSNLVSLACCVVPHCSCPVPWDKDGGFDPVQDGGPDNGRHDIHTHCPVVVVVVD

Sequence (263 aa):
KKLSLVKGGGLASLAYPTKVISLILSDIIGDPLDMIASGPTVINTDSEDAALKIIQKYDLEKEVAPSVMRTLKEKSVPLTHSSHLQNLLIGNNLIALEAAARECKSFGFSPIVVSDSISGLVSEVADLYTSLVVLLCKLLQNKISKSDFLNCINPLLEKLKAQKHTKENIYSHVMSNESDTDKFCLIFGGEPTVKVVGDGLGGRNQELALRFAMNLHELETNSNDLENCDVIFLSGGTDGVDGPTNAAGAIAYSGQIKHAIED

InterPro domains:
  IPR007835 MOFRL domain [PF05161] (185-260)
  IPR025286 MOFRL-associated domain [PF13660] (1-72)
  IPR037035 Glycerate kinase-like, C-terminal domain superfamily [G3DSA:3.40.1480.10] (72-263)
  IPR039760 MOFRL domain-containing protein [PTHR12227] (1-260)